Protein AF-A0A5C5W591-F1 (afdb_monomer)

Sequence (266 aa):
MRSQTQRWLLSLLILSICLSGLLGILVLLTGGRSWFEVRILLTTAAIGAASIVGLAAAAVHEARRWTPLGAVGMGATGVALAMTLIVIWVDSLIDVEAYTKTWACAIIASIGLTHVGLLALARLRRQFEFARGVTILAIVTLALQIAFLIVTETDAGDFWARLIGVNAIIDVCGTIAVPILHRISDISKREAIVTTALAVQLTCPRCGRPQQVAVGGARCGGCGLGIKIEIEEEHCPSCGYPLYQLTSAACPECGAPIAPPRPAGT

Mean predicted aligned error: 14.39 Å

Nearest PDB structures (foldseek):
  8dt0-assembly2_B  TM=3.757E-01  e=8.227E+00  synthetic construct
  7qho-assembly1_O  TM=2.732E-01  e=6.716E+00  Corynebacterium glutamicum ATCC 13032

Foldseek 3Di:
DCDPVNVVVVVVLVVLVVVLVVLLVVLVVVDDPDLVSVLSNQLSVLVNVLVVLLVLLVVLCVVVPDNVLSVVLNVLSVVLSVLSNCVSPPVVQCVVLVSVLVSVLSVLCSNLSSLLSNLVPQDAAPVCVVLSVQLNVLSVVLSVLVSVCSVVVDPCPPVSVVVNVVSVVSNVVSSVVRVVNSVVRVVVVVVVQQPPQDWDFDQDPPPRDTDTHGAAWDADPPPRDIDHHGDDFDADPPRRHGCVPPPDQADPVPRHGDDPPDPDDD

Structure (mmCIF, N/CA/C/O backbone):
data_AF-A0A5C5W591-F1
#
_entry.id   AF-A0A5C5W591-F1
#
loop_
_atom_site.group_PDB
_atom_site.id
_atom_site.type_symbol
_atom_site.label_atom_id
_atom_site.label_alt_id
_atom_site.label_comp_id
_atom_site.label_asym_id
_atom_site.label_entity_id
_atom_site.label_seq_id
_atom_site.pdbx_PDB_ins_code
_atom_site.Cartn_x
_atom_site.Cartn_y
_atom_site.Cartn_z
_atom_site.occupancy
_atom_site.B_iso_or_equiv
_atom_site.auth_seq_id
_atom_site.auth_comp_id
_atom_site.auth_asym_id
_atom_site.auth_atom_id
_atom_site.pdbx_PDB_model_num
ATOM 1 N N . MET A 1 1 ? 2.229 -2.772 26.016 1.00 42.53 1 MET A N 1
ATOM 2 C CA . MET A 1 1 ? 3.678 -2.544 26.213 1.00 42.53 1 MET A CA 1
ATOM 3 C C . MET A 1 1 ? 4.379 -2.823 24.888 1.00 42.53 1 MET A C 1
ATOM 5 O O . MET A 1 1 ? 4.432 -3.978 24.500 1.00 42.53 1 MET A O 1
ATOM 9 N N . ARG A 1 2 ? 4.822 -1.800 24.138 1.00 48.53 2 ARG A N 1
ATOM 10 C CA . ARG A 1 2 ? 5.643 -2.018 22.926 1.00 48.53 2 ARG A CA 1
ATOM 11 C C . ARG A 1 2 ? 7.022 -2.509 23.381 1.00 48.53 2 ARG A C 1
ATOM 13 O O . ARG A 1 2 ? 7.659 -1.810 24.169 1.00 48.53 2 ARG A O 1
ATOM 20 N N . SER A 1 3 ? 7.425 -3.711 22.975 1.00 65.38 3 SER A N 1
ATOM 21 C CA . SER A 1 3 ? 8.664 -4.363 23.417 1.00 65.38 3 SER A CA 1
ATOM 22 C C . SER A 1 3 ? 9.899 -3.528 23.052 1.00 65.38 3 SER A C 1
ATOM 24 O O . SER A 1 3 ? 9.899 -2.788 22.066 1.00 65.38 3 SER A O 1
ATOM 26 N N . GLN A 1 4 ? 10.975 -3.638 23.840 1.00 71.00 4 GLN A N 1
ATOM 27 C CA . GLN A 1 4 ? 12.264 -2.978 23.568 1.00 71.00 4 GLN A CA 1
ATOM 28 C C . GLN A 1 4 ? 12.775 -3.264 22.144 1.00 71.00 4 GLN A C 1
ATOM 30 O O . GLN A 1 4 ? 13.323 -2.375 21.496 1.00 71.00 4 GLN A O 1
ATOM 35 N N . THR A 1 5 ? 12.515 -4.469 21.635 1.00 69.19 5 THR A N 1
ATOM 36 C CA . THR A 1 5 ? 12.863 -4.908 20.279 1.00 69.19 5 THR A CA 1
ATOM 37 C C . THR A 1 5 ? 12.190 -4.073 19.190 1.00 69.19 5 THR A C 1
ATOM 39 O O . THR A 1 5 ? 12.824 -3.725 18.199 1.00 69.19 5 THR A O 1
ATOM 42 N N . GLN A 1 6 ? 10.938 -3.659 19.400 1.00 68.94 6 GLN A N 1
ATOM 43 C CA . GLN A 1 6 ? 10.188 -2.855 18.434 1.00 68.94 6 GLN A CA 1
ATOM 44 C C . GLN A 1 6 ? 10.734 -1.422 18.335 1.00 68.94 6 GLN A C 1
ATOM 46 O O . GLN A 1 6 ? 10.746 -0.832 17.258 1.00 68.94 6 GLN A O 1
ATOM 51 N N . ARG A 1 7 ? 11.231 -0.868 19.449 1.00 72.06 7 ARG A N 1
ATOM 52 C CA . ARG A 1 7 ? 11.909 0.440 19.459 1.00 72.06 7 ARG A CA 1
ATOM 53 C C . ARG A 1 7 ? 13.256 0.379 18.742 1.00 72.06 7 ARG A C 1
ATOM 55 O O . ARG A 1 7 ? 13.564 1.290 17.990 1.00 72.06 7 ARG A O 1
ATOM 62 N N . TRP A 1 8 ? 14.015 -0.701 18.928 1.00 79.00 8 TRP A N 1
ATOM 63 C CA . TRP A 1 8 ? 15.288 -0.914 18.234 1.00 79.00 8 TRP A CA 1
ATOM 64 C C . TRP A 1 8 ? 15.116 -1.058 16.721 1.00 79.00 8 TRP A C 1
ATOM 66 O O . TRP A 1 8 ? 15.823 -0.394 15.970 1.00 79.00 8 TRP A O 1
ATOM 76 N N . LEU A 1 9 ? 14.140 -1.852 16.273 1.00 75.44 9 LEU A N 1
ATOM 77 C CA . LEU A 1 9 ? 13.831 -2.006 14.848 1.00 75.44 9 LEU A CA 1
ATOM 78 C C . LEU A 1 9 ? 13.413 -0.679 14.203 1.00 75.44 9 LEU A C 1
ATOM 80 O O . LEU A 1 9 ? 13.903 -0.341 13.130 1.00 75.44 9 LEU A O 1
ATOM 84 N N . LEU A 1 10 ? 12.563 0.104 14.875 1.00 76.69 10 LEU A N 1
ATOM 85 C CA . LEU A 1 10 ? 12.165 1.428 14.390 1.00 76.69 10 LEU A CA 1
ATOM 86 C C . LEU A 1 10 ? 13.350 2.402 14.339 1.00 76.69 10 LEU A C 1
ATOM 88 O O . LEU A 1 10 ? 13.501 3.113 13.352 1.00 76.69 10 LEU A O 1
ATOM 92 N N . SER A 1 11 ? 14.217 2.412 15.355 1.00 73.94 11 SER A N 1
ATOM 93 C CA . SER A 1 11 ? 15.422 3.248 15.349 1.00 73.94 11 SER A CA 1
ATOM 94 C C . SER A 1 11 ? 16.404 2.854 14.244 1.00 73.94 11 SER A C 1
ATOM 96 O O . SER A 1 11 ? 16.969 3.736 13.607 1.00 73.94 11 SER A O 1
ATOM 98 N N . LEU A 1 12 ? 16.586 1.556 13.978 1.00 76.31 12 LEU A N 1
ATOM 99 C CA . LEU A 1 12 ? 17.434 1.065 12.886 1.00 76.31 12 LEU A CA 1
ATOM 100 C C . LEU A 1 12 ? 16.865 1.431 11.512 1.00 76.31 12 LEU A C 1
ATOM 102 O O . LEU A 1 12 ? 17.620 1.847 10.636 1.00 76.31 12 LEU A O 1
ATOM 106 N N . LEU A 1 13 ? 15.543 1.337 11.339 1.00 76.19 13 LEU A N 1
ATOM 107 C CA . LEU A 1 13 ? 14.861 1.769 10.120 1.00 76.19 13 LEU A CA 1
ATOM 108 C C . LEU A 1 13 ? 15.070 3.272 9.882 1.00 76.19 13 LEU A C 1
ATOM 110 O O . LEU A 1 13 ? 15.481 3.675 8.799 1.00 76.19 13 LEU A O 1
ATOM 114 N N . ILE A 1 14 ? 14.839 4.098 10.907 1.00 80.38 14 ILE A N 1
ATOM 115 C CA . ILE A 1 14 ? 15.030 5.552 10.826 1.00 80.38 14 ILE A CA 1
ATOM 116 C C . ILE A 1 14 ? 16.498 5.884 10.531 1.00 80.38 14 ILE A C 1
ATOM 118 O O . ILE A 1 14 ? 16.770 6.721 9.675 1.00 80.38 14 ILE A O 1
ATOM 122 N N . LEU A 1 15 ? 17.448 5.204 11.182 1.00 78.69 15 LEU A N 1
ATOM 123 C CA . LEU A 1 15 ? 18.879 5.384 10.935 1.00 78.69 15 LEU A CA 1
ATOM 124 C C . LEU A 1 15 ? 19.254 5.018 9.494 1.00 78.69 15 LEU A C 1
ATOM 126 O O . LEU A 1 15 ? 19.991 5.763 8.858 1.00 78.69 15 LEU A O 1
ATOM 130 N N . SER A 1 16 ? 18.723 3.912 8.969 1.00 74.06 16 SER A N 1
ATOM 131 C CA . SER A 1 16 ? 18.938 3.483 7.584 1.00 74.06 16 SER A CA 1
ATOM 132 C C . SER A 1 16 ? 18.384 4.501 6.580 1.00 74.06 16 SER A C 1
ATOM 134 O O . SER A 1 16 ? 19.079 4.848 5.626 1.00 74.06 16 SER A O 1
ATOM 136 N N . ILE A 1 17 ? 17.191 5.050 6.835 1.00 78.50 17 ILE A N 1
ATOM 137 C CA . ILE A 1 17 ? 16.579 6.096 6.002 1.00 78.50 17 ILE A CA 1
ATOM 138 C C . ILE A 1 17 ? 17.414 7.382 6.043 1.00 78.50 17 ILE A C 1
ATOM 140 O O . ILE A 1 17 ? 17.727 7.944 4.994 1.00 78.50 17 ILE A O 1
ATOM 144 N N . CYS A 1 18 ? 17.823 7.831 7.233 1.00 81.25 18 CYS A N 1
ATOM 145 C CA . CYS A 1 18 ? 18.676 9.009 7.386 1.00 81.25 18 CYS A CA 1
ATOM 146 C C . CYS A 1 18 ? 20.026 8.820 6.691 1.00 81.25 18 CYS A C 1
ATOM 148 O O . CYS A 1 18 ? 20.465 9.719 5.984 1.00 81.25 18 CYS A O 1
ATOM 150 N N . LEU A 1 19 ? 20.662 7.655 6.844 1.00 78.12 19 LEU A N 1
ATOM 151 C CA . LEU A 1 19 ? 21.946 7.345 6.217 1.00 78.12 19 LEU A CA 1
ATOM 152 C C . LEU A 1 19 ? 21.832 7.316 4.687 1.00 78.12 19 LEU A C 1
ATOM 154 O O . LEU A 1 19 ? 22.681 7.878 4.000 1.00 78.12 19 LEU A O 1
ATOM 158 N N . SER A 1 20 ? 20.752 6.733 4.158 1.00 75.81 20 SER A N 1
ATOM 159 C CA . SER A 1 20 ? 20.448 6.750 2.725 1.00 75.81 20 SER A CA 1
ATOM 160 C C . SER A 1 20 ? 20.237 8.174 2.203 1.00 75.81 20 SER A C 1
ATOM 162 O O . SER A 1 20 ? 20.761 8.520 1.147 1.00 75.81 20 SER A O 1
ATOM 164 N N . GLY A 1 21 ? 19.501 9.014 2.937 1.00 76.94 21 GLY A N 1
ATOM 165 C CA . GLY A 1 21 ? 19.295 10.418 2.575 1.00 76.94 21 GLY A CA 1
ATOM 166 C C . GLY A 1 21 ? 20.593 11.225 2.603 1.00 76.94 21 GLY A C 1
ATOM 167 O O . GLY A 1 21 ? 20.852 12.010 1.695 1.00 76.94 21 GLY A O 1
ATOM 168 N N . LEU A 1 22 ? 21.444 10.988 3.603 1.00 80.56 22 LEU A N 1
ATOM 169 C CA . LEU A 1 22 ? 22.727 11.674 3.765 1.00 80.56 22 LEU A CA 1
ATOM 170 C C . LEU A 1 22 ? 23.702 11.304 2.641 1.00 80.56 22 LEU A C 1
ATOM 172 O O . LEU A 1 22 ? 24.317 12.198 2.071 1.00 80.56 22 LEU A O 1
ATOM 176 N N . LEU A 1 23 ? 23.774 10.022 2.261 1.00 74.00 23 LEU A N 1
ATOM 177 C CA . LEU A 1 23 ? 24.533 9.564 1.091 1.00 74.00 23 LEU A CA 1
ATOM 178 C C . LEU A 1 23 ? 24.009 10.186 -0.208 1.00 74.00 23 LEU A C 1
ATOM 180 O O . LEU A 1 23 ? 24.806 10.637 -1.026 1.00 74.00 23 LEU A O 1
ATOM 184 N N . GLY A 1 24 ? 22.685 10.270 -0.374 1.00 69.50 24 GLY A N 1
ATOM 185 C CA . GLY A 1 24 ? 22.077 10.913 -1.538 1.00 69.50 24 GLY A CA 1
ATOM 186 C C . GLY A 1 24 ? 22.440 12.396 -1.659 1.00 69.50 24 GLY A C 1
ATOM 187 O O . GLY A 1 24 ? 22.819 12.861 -2.733 1.00 69.50 24 GLY A O 1
ATOM 188 N N . ILE A 1 25 ? 22.398 13.129 -0.543 1.00 80.00 25 ILE A N 1
ATOM 189 C CA . ILE A 1 25 ? 22.817 14.537 -0.474 1.00 80.00 25 ILE A CA 1
ATOM 190 C C . ILE A 1 25 ? 24.314 14.676 -0.782 1.00 80.00 25 ILE A C 1
ATOM 192 O O . ILE A 1 25 ? 24.705 15.586 -1.508 1.00 80.00 25 ILE A O 1
ATOM 196 N N . LEU A 1 26 ? 25.153 13.775 -0.261 1.00 74.50 26 LEU A N 1
ATOM 197 C CA . LEU A 1 26 ? 26.604 13.822 -0.446 1.00 74.50 26 LEU A CA 1
ATOM 198 C C . LEU A 1 26 ? 26.988 13.624 -1.920 1.00 74.50 26 LEU A C 1
ATOM 200 O O . LEU A 1 26 ? 27.783 14.403 -2.433 1.00 74.50 26 LEU A O 1
ATOM 204 N N . VAL A 1 27 ? 26.346 12.677 -2.615 1.00 72.81 27 VAL A N 1
ATOM 205 C CA . VAL A 1 27 ? 26.514 12.458 -4.065 1.00 72.81 27 VAL A CA 1
ATOM 206 C C . VAL A 1 27 ? 26.094 13.692 -4.872 1.00 72.81 27 VAL A C 1
ATOM 208 O O . VAL A 1 27 ? 26.819 14.121 -5.769 1.00 72.81 27 VAL A O 1
ATOM 211 N N . LEU A 1 28 ? 24.960 14.315 -4.527 1.00 72.25 28 LEU A N 1
ATOM 212 C CA . LEU A 1 28 ? 24.502 15.541 -5.193 1.00 72.25 28 LEU A CA 1
ATOM 213 C C . LEU A 1 28 ? 25.480 16.714 -5.013 1.00 72.25 28 LEU A C 1
ATOM 215 O O . LEU A 1 28 ? 25.609 17.538 -5.917 1.00 72.25 28 LEU A O 1
ATOM 219 N N . LEU A 1 29 ? 26.171 16.790 -3.870 1.00 75.44 29 LEU A N 1
ATOM 220 C CA . LEU A 1 29 ? 27.144 17.844 -3.569 1.00 75.44 29 LEU A CA 1
ATOM 221 C C . LEU A 1 29 ? 28.526 17.594 -4.192 1.00 75.44 29 LEU A C 1
ATOM 223 O O . LEU A 1 29 ? 29.213 18.558 -4.524 1.00 75.44 29 LEU A O 1
ATOM 227 N N . THR A 1 30 ? 28.946 16.335 -4.366 1.00 72.00 30 THR A N 1
ATOM 228 C CA . THR A 1 30 ? 30.263 15.994 -4.939 1.00 72.00 30 THR A CA 1
ATOM 229 C C . THR A 1 30 ? 30.327 16.084 -6.466 1.00 72.00 30 THR A C 1
ATOM 231 O O . THR A 1 30 ? 31.422 16.113 -7.020 1.00 72.00 30 THR A O 1
ATOM 234 N N . GLY A 1 31 ? 29.185 16.230 -7.149 1.00 60.81 31 GLY A N 1
ATOM 235 C CA . GLY A 1 31 ? 29.124 16.852 -8.476 1.00 60.81 31 GLY A CA 1
ATOM 236 C C . GLY A 1 31 ? 29.788 16.097 -9.635 1.00 60.81 31 GLY A C 1
ATOM 237 O O . GLY A 1 31 ? 30.229 16.743 -10.588 1.00 60.81 31 GLY A O 1
ATOM 238 N N . GLY A 1 32 ? 29.832 14.762 -9.616 1.00 62.75 32 GLY A N 1
ATOM 239 C CA . GLY A 1 32 ? 30.221 13.963 -10.776 1.00 62.75 32 GLY A CA 1
ATOM 240 C C . GLY A 1 32 ? 28.989 13.557 -11.589 1.00 62.75 32 GLY A C 1
ATOM 241 O O . GLY A 1 32 ? 28.213 12.686 -11.225 1.00 62.75 32 GLY A O 1
ATOM 242 N N . ARG A 1 33 ? 28.754 14.159 -12.757 1.00 60.06 33 ARG A N 1
ATOM 243 C CA . ARG A 1 33 ? 27.669 13.724 -13.669 1.00 60.06 33 ARG A CA 1
ATOM 244 C C . ARG A 1 33 ? 28.003 12.397 -14.380 1.00 60.06 33 ARG A C 1
ATOM 246 O O . ARG A 1 33 ? 27.863 12.284 -15.593 1.00 60.06 33 ARG A O 1
ATOM 253 N N . SER A 1 34 ? 28.487 11.395 -13.647 1.00 74.38 34 SER A N 1
ATOM 254 C CA . SER A 1 34 ? 28.711 10.051 -14.172 1.00 74.38 34 SER A CA 1
ATOM 255 C C . SER A 1 34 ? 27.425 9.222 -14.068 1.00 74.38 34 SER A C 1
ATOM 257 O O . SER A 1 34 ? 26.695 9.287 -13.079 1.00 74.38 34 SER A O 1
ATOM 259 N N . TRP A 1 35 ? 27.141 8.401 -15.084 1.00 78.62 35 TRP A N 1
ATOM 260 C CA . TRP A 1 35 ? 26.011 7.457 -15.074 1.00 78.62 35 TRP A CA 1
ATOM 261 C C . TRP A 1 35 ? 26.034 6.505 -13.868 1.00 78.62 35 TRP A C 1
ATOM 263 O O . TRP A 1 35 ? 24.996 6.008 -13.435 1.00 78.62 35 TRP A O 1
ATOM 273 N N . PHE A 1 36 ? 27.215 6.279 -13.297 1.00 82.88 36 PHE A N 1
ATOM 274 C CA . PHE A 1 36 ? 27.409 5.455 -12.114 1.00 82.88 36 PHE A CA 1
ATOM 275 C C . PHE A 1 36 ? 26.786 6.071 -10.850 1.00 82.88 36 PHE A C 1
ATOM 277 O O . PHE A 1 36 ? 26.097 5.372 -10.107 1.00 82.88 36 PHE A O 1
ATOM 284 N N . GLU A 1 37 ? 26.947 7.380 -10.634 1.00 82.12 37 GLU A N 1
ATOM 285 C CA . GLU A 1 37 ? 26.362 8.083 -9.481 1.00 82.12 37 GLU A CA 1
ATOM 286 C C . GLU A 1 37 ? 24.829 8.044 -9.513 1.00 82.12 37 GLU A C 1
ATOM 288 O O . GLU A 1 37 ? 24.190 7.755 -8.499 1.00 82.12 37 GLU A O 1
ATOM 293 N N . VAL A 1 38 ? 24.229 8.219 -10.695 1.00 80.75 38 VAL A N 1
ATOM 294 C CA . VAL A 1 38 ? 22.773 8.108 -10.885 1.00 80.75 38 VAL A CA 1
ATOM 295 C C . VAL A 1 38 ? 22.269 6.703 -10.542 1.00 80.75 38 VAL A C 1
ATOM 297 O O . VAL A 1 38 ? 21.254 6.570 -9.859 1.00 80.75 38 VAL A O 1
ATOM 300 N N . ARG A 1 39 ? 22.984 5.641 -10.941 1.00 87.25 39 ARG A N 1
ATOM 301 C CA . ARG A 1 39 ? 22.610 4.252 -10.607 1.00 87.25 39 ARG A CA 1
ATOM 302 C C . ARG A 1 39 ? 22.643 3.988 -9.100 1.00 87.25 39 ARG A C 1
ATOM 304 O O . ARG A 1 39 ? 21.751 3.323 -8.571 1.00 87.25 39 ARG A O 1
ATOM 311 N N . ILE A 1 40 ? 23.623 4.535 -8.382 1.00 86.00 40 ILE A N 1
ATOM 312 C CA . ILE A 1 40 ? 23.686 4.414 -6.916 1.00 86.00 40 ILE A CA 1
ATOM 313 C C . ILE A 1 40 ? 22.502 5.139 -6.259 1.00 86.00 40 ILE A C 1
ATOM 315 O O . ILE A 1 40 ? 21.841 4.588 -5.374 1.00 86.00 40 ILE A O 1
ATOM 319 N N . LEU A 1 41 ? 22.173 6.346 -6.719 1.00 84.31 41 LEU A N 1
ATOM 320 C CA . LEU A 1 41 ? 21.007 7.083 -6.223 1.00 84.31 41 LEU A CA 1
ATOM 321 C C . LEU A 1 41 ? 19.692 6.338 -6.498 1.00 84.31 41 LEU A C 1
ATOM 323 O O . LEU A 1 41 ? 18.850 6.218 -5.610 1.00 84.31 41 LEU A O 1
ATOM 327 N N . LEU A 1 42 ? 19.523 5.776 -7.696 1.00 85.19 42 LEU A N 1
ATOM 328 C CA . LEU A 1 42 ? 18.324 5.013 -8.048 1.00 85.19 42 LEU A CA 1
ATOM 329 C C . LEU A 1 42 ? 18.197 3.714 -7.248 1.00 85.19 42 LEU A C 1
ATOM 331 O O . LEU A 1 42 ? 17.100 3.386 -6.803 1.00 85.19 42 LEU A O 1
ATOM 335 N N . THR A 1 43 ? 19.293 2.984 -7.017 1.00 89.88 43 THR A N 1
ATOM 336 C CA . THR A 1 43 ? 19.238 1.754 -6.206 1.00 89.88 43 THR A CA 1
ATOM 337 C C . THR A 1 43 ? 18.888 2.048 -4.753 1.00 89.88 43 THR A C 1
ATOM 339 O O . THR A 1 43 ? 18.031 1.371 -4.186 1.00 89.88 43 THR A O 1
ATOM 342 N N . THR A 1 44 ? 19.492 3.076 -4.152 1.00 87.56 44 THR A N 1
ATOM 343 C CA . THR A 1 44 ? 19.178 3.486 -2.773 1.00 87.56 44 THR A CA 1
ATOM 344 C C . THR A 1 44 ? 17.727 3.949 -2.636 1.00 87.56 44 THR A C 1
ATOM 346 O O . THR A 1 44 ? 17.030 3.499 -1.725 1.00 87.56 44 THR A O 1
ATOM 349 N N . ALA A 1 45 ? 17.224 4.749 -3.583 1.00 83.38 45 ALA A N 1
ATOM 350 C CA . ALA A 1 45 ? 15.820 5.152 -3.627 1.00 83.38 45 ALA A CA 1
ATOM 351 C C . ALA A 1 45 ? 14.870 3.949 -3.788 1.00 83.38 45 ALA A C 1
ATOM 353 O O . ALA A 1 45 ? 13.880 3.850 -3.060 1.00 83.38 45 ALA A O 1
ATOM 354 N N . ALA A 1 46 ? 15.183 3.007 -4.686 1.00 89.19 46 ALA A N 1
ATOM 355 C CA . ALA A 1 46 ? 14.377 1.808 -4.914 1.00 89.19 46 ALA A CA 1
ATOM 356 C C . ALA A 1 46 ? 14.312 0.906 -3.670 1.00 89.19 46 ALA A C 1
ATOM 358 O O . ALA A 1 46 ? 13.229 0.458 -3.292 1.00 89.19 46 ALA A O 1
ATOM 359 N N . ILE A 1 47 ? 15.445 0.685 -2.993 1.00 90.06 47 ILE A N 1
ATOM 360 C CA . ILE A 1 47 ? 15.506 -0.081 -1.739 1.00 90.06 47 ILE A CA 1
ATOM 361 C C . ILE A 1 47 ? 14.702 0.627 -0.642 1.00 90.06 47 ILE A C 1
ATOM 363 O O . ILE A 1 47 ? 13.941 -0.025 0.076 1.00 90.06 47 ILE A O 1
ATOM 367 N N . GLY A 1 48 ? 14.822 1.953 -0.527 1.00 86.69 48 GLY A N 1
ATOM 368 C CA . GLY A 1 48 ? 14.050 2.753 0.425 1.00 86.69 48 GLY A CA 1
ATOM 369 C C . GLY A 1 48 ? 12.540 2.640 0.199 1.00 86.69 48 GLY A C 1
ATOM 370 O O . GLY A 1 48 ? 11.796 2.325 1.129 1.00 86.69 48 GLY A O 1
ATOM 371 N N . ALA A 1 49 ? 12.086 2.814 -1.045 1.00 85.62 49 ALA A N 1
ATOM 372 C CA . ALA A 1 49 ? 10.679 2.677 -1.416 1.00 85.62 49 ALA A CA 1
ATOM 373 C C . ALA A 1 49 ? 10.154 1.254 -1.157 1.00 85.62 49 ALA A C 1
ATOM 375 O O . ALA A 1 49 ? 9.127 1.080 -0.498 1.00 85.62 49 ALA A O 1
ATOM 376 N N . ALA A 1 50 ? 10.889 0.227 -1.596 1.00 89.44 50 ALA A N 1
ATOM 377 C CA . ALA A 1 50 ? 10.516 -1.168 -1.379 1.00 89.44 50 ALA A CA 1
ATOM 378 C C . ALA A 1 50 ? 10.503 -1.554 0.106 1.00 89.44 50 ALA A C 1
ATOM 380 O O . ALA A 1 50 ? 9.684 -2.375 0.507 1.00 89.44 50 ALA A O 1
ATOM 381 N N . SER A 1 51 ? 11.347 -0.944 0.942 1.00 89.19 51 SER A N 1
ATOM 382 C CA . SER A 1 51 ? 11.340 -1.172 2.392 1.00 89.19 51 SER A CA 1
ATOM 383 C C . SER A 1 51 ? 10.066 -0.635 3.046 1.00 89.19 51 SER A C 1
ATOM 385 O O . SER A 1 51 ? 9.482 -1.308 3.893 1.00 89.19 51 SER A O 1
ATOM 387 N N . ILE A 1 52 ? 9.597 0.551 2.638 1.00 87.31 52 ILE A N 1
ATOM 388 C CA . ILE A 1 52 ? 8.347 1.140 3.145 1.00 87.31 52 ILE A CA 1
ATOM 389 C C . ILE A 1 52 ? 7.145 0.290 2.716 1.00 87.31 52 ILE A C 1
ATOM 391 O O . ILE A 1 52 ? 6.319 -0.078 3.553 1.00 87.31 52 ILE A O 1
ATOM 395 N N . VAL A 1 53 ? 7.071 -0.060 1.428 1.00 89.00 53 VAL A N 1
ATOM 396 C CA . VAL A 1 53 ? 5.990 -0.893 0.874 1.00 89.00 53 VAL A CA 1
ATOM 397 C C . VAL A 1 53 ? 6.025 -2.299 1.484 1.00 89.00 53 VAL A C 1
ATOM 399 O O . VAL A 1 53 ? 5.004 -2.810 1.936 1.00 89.00 53 VAL A O 1
ATOM 402 N N . GLY A 1 54 ? 7.209 -2.899 1.602 1.00 88.06 54 GLY A N 1
ATOM 403 C CA . GLY A 1 54 ? 7.405 -4.217 2.199 1.00 88.06 54 GLY A CA 1
ATOM 404 C C . GLY A 1 54 ? 7.021 -4.260 3.678 1.00 88.06 54 GLY A C 1
ATOM 405 O O . GLY A 1 54 ? 6.363 -5.206 4.106 1.00 88.06 54 GLY A O 1
ATOM 406 N N . LEU A 1 55 ? 7.354 -3.222 4.456 1.00 87.75 55 LEU A N 1
ATOM 407 C CA . LEU A 1 55 ? 6.941 -3.109 5.858 1.00 87.75 55 LEU A CA 1
ATOM 408 C C . LEU A 1 55 ? 5.419 -2.972 5.988 1.00 87.75 55 LEU A C 1
ATOM 410 O O . LEU A 1 55 ? 4.813 -3.590 6.864 1.00 87.75 55 LEU A O 1
ATOM 414 N N . ALA A 1 56 ? 4.793 -2.194 5.105 1.00 87.44 56 ALA A N 1
ATOM 415 C CA . ALA A 1 56 ? 3.342 -2.085 5.053 1.00 87.44 56 ALA A CA 1
ATOM 416 C C . ALA A 1 56 ? 2.681 -3.434 4.721 1.00 87.44 56 ALA A C 1
ATOM 418 O O . ALA A 1 56 ? 1.752 -3.843 5.418 1.00 87.44 56 ALA A O 1
ATOM 419 N N . ALA A 1 57 ? 3.189 -4.166 3.727 1.00 86.56 57 ALA A N 1
ATOM 420 C CA . ALA A 1 57 ? 2.697 -5.499 3.383 1.00 86.56 57 ALA A CA 1
ATOM 421 C C . ALA A 1 57 ? 2.906 -6.512 4.527 1.00 86.56 57 ALA A C 1
ATOM 423 O O . ALA A 1 57 ? 2.010 -7.306 4.829 1.00 86.56 57 ALA A O 1
ATOM 424 N N . ALA A 1 58 ? 4.044 -6.443 5.226 1.00 86.81 58 ALA A N 1
ATOM 425 C CA . ALA A 1 58 ? 4.332 -7.272 6.395 1.00 86.81 58 ALA A CA 1
ATOM 426 C C . ALA A 1 58 ? 3.352 -7.006 7.550 1.00 86.81 58 ALA A C 1
ATOM 428 O O . ALA A 1 58 ? 2.834 -7.951 8.144 1.00 86.81 58 ALA A O 1
ATOM 429 N N . ALA A 1 59 ? 3.011 -5.741 7.819 1.00 85.06 59 ALA A N 1
ATOM 430 C CA . ALA A 1 59 ? 2.019 -5.386 8.837 1.00 85.06 59 ALA A CA 1
ATOM 431 C C . ALA A 1 59 ? 0.628 -5.978 8.532 1.00 85.06 59 ALA A C 1
ATOM 433 O O . ALA A 1 59 ? -0.085 -6.420 9.438 1.00 85.06 59 ALA A O 1
ATOM 434 N N . VAL A 1 60 ? 0.247 -6.034 7.250 1.00 83.62 60 VAL A N 1
ATOM 435 C CA . VAL A 1 60 ? -0.994 -6.688 6.796 1.00 83.62 60 VAL A CA 1
ATOM 436 C C . VAL A 1 60 ? -0.931 -8.198 7.019 1.00 83.62 60 VAL A C 1
ATOM 438 O O . VAL A 1 60 ? -1.907 -8.795 7.481 1.00 83.62 60 VAL A O 1
ATOM 441 N N . HIS A 1 61 ? 0.214 -8.815 6.724 1.00 82.88 61 HIS A N 1
ATOM 442 C CA . HIS A 1 61 ? 0.433 -10.245 6.920 1.00 82.88 61 HIS A CA 1
ATOM 443 C C . HIS A 1 61 ? 0.345 -10.649 8.404 1.00 82.88 61 HIS A C 1
ATOM 445 O O . HIS A 1 61 ? -0.374 -11.591 8.748 1.00 82.88 61 HIS A O 1
ATOM 451 N N . GLU A 1 62 ? 0.998 -9.898 9.296 1.00 82.69 62 GLU A N 1
ATOM 452 C CA . GLU A 1 62 ? 0.991 -10.149 10.745 1.00 82.69 62 GLU A CA 1
ATOM 453 C C . GLU A 1 62 ? -0.408 -10.057 11.362 1.00 82.69 62 GLU A C 1
ATOM 455 O O . GLU A 1 62 ? -0.749 -10.827 12.262 1.00 82.69 62 GLU A O 1
ATOM 460 N N . ALA A 1 63 ? -1.260 -9.163 10.854 1.00 76.06 63 ALA A N 1
ATOM 461 C CA . ALA A 1 63 ? -2.604 -8.974 11.385 1.00 76.06 63 ALA A CA 1
ATOM 462 C C . ALA A 1 63 ? -3.551 -10.168 11.155 1.00 76.06 63 ALA A C 1
ATOM 464 O O . ALA A 1 63 ? -4.677 -10.131 11.656 1.00 76.06 63 ALA A O 1
ATOM 465 N N . ARG A 1 64 ? -3.137 -11.199 10.393 1.00 68.62 64 ARG A N 1
ATOM 466 C CA . ARG A 1 64 ? -3.854 -12.464 10.094 1.00 68.62 64 ARG A CA 1
ATOM 467 C C . ARG A 1 64 ? -5.298 -12.349 9.588 1.00 68.62 64 ARG A C 1
ATOM 469 O O . ARG A 1 64 ? -5.944 -13.363 9.346 1.00 68.62 64 ARG A O 1
ATOM 476 N N . ARG A 1 65 ? -5.824 -11.143 9.394 1.00 57.56 65 ARG A N 1
ATOM 477 C CA . ARG A 1 65 ? -7.237 -10.921 9.073 1.00 57.56 65 ARG A CA 1
ATOM 478 C C . ARG A 1 65 ? -7.542 -11.166 7.589 1.00 57.56 65 ARG A C 1
ATOM 480 O O . ARG A 1 65 ? -8.701 -11.365 7.258 1.00 57.56 65 ARG A O 1
ATOM 487 N N . TRP A 1 66 ? -6.516 -11.163 6.729 1.00 59.88 66 TRP A N 1
ATOM 488 C CA . TRP A 1 66 ? -6.565 -11.369 5.270 1.00 59.88 66 TRP A CA 1
ATOM 489 C C . TRP A 1 66 ? -5.243 -12.022 4.804 1.00 59.88 66 TRP A C 1
ATOM 491 O O . TRP A 1 66 ? -4.491 -11.459 4.010 1.00 59.88 66 TRP A O 1
ATOM 501 N N . THR A 1 67 ? -4.912 -13.189 5.371 1.00 58.47 67 THR A N 1
ATOM 502 C CA . THR A 1 67 ? -3.596 -13.855 5.258 1.00 58.47 67 THR A CA 1
ATOM 503 C C . THR A 1 67 ? -3.018 -14.017 3.847 1.00 58.47 67 THR A C 1
ATOM 505 O O . THR A 1 67 ? -1.814 -13.773 3.715 1.00 58.47 67 THR A O 1
ATOM 508 N N . PRO A 1 68 ? -3.779 -14.376 2.788 1.00 77.94 68 PRO A N 1
ATOM 509 C CA . PRO A 1 68 ? -3.174 -14.499 1.465 1.00 77.94 68 PRO A CA 1
ATOM 510 C C . PRO A 1 68 ? -2.746 -13.136 0.913 1.00 77.94 68 PRO A C 1
ATOM 512 O O . PRO A 1 68 ? -1.692 -13.035 0.295 1.00 77.94 68 PRO A O 1
ATOM 515 N N . LEU A 1 69 ? -3.504 -12.069 1.186 1.00 78.38 69 LEU A N 1
ATOM 516 C CA . LEU A 1 69 ? -3.271 -10.755 0.586 1.00 78.38 69 LEU A CA 1
ATOM 517 C C . LEU A 1 69 ? -1.941 -10.138 1.047 1.00 78.38 69 LEU A C 1
ATOM 519 O O . LEU A 1 69 ? -1.195 -9.602 0.234 1.00 78.38 69 LEU A O 1
ATOM 523 N N . GLY A 1 70 ? -1.620 -10.264 2.340 1.00 79.81 70 GLY A N 1
ATOM 524 C CA . GLY A 1 70 ? -0.356 -9.767 2.896 1.00 79.81 70 GLY A CA 1
ATOM 525 C C . GLY A 1 70 ? 0.868 -10.521 2.367 1.00 79.81 70 GLY A C 1
ATOM 526 O O . GLY A 1 70 ? 1.867 -9.900 2.015 1.00 79.81 70 GLY A O 1
ATOM 527 N N . ALA A 1 71 ? 0.777 -11.851 2.240 1.00 84.75 71 ALA A N 1
ATOM 528 C CA . ALA A 1 71 ? 1.866 -12.660 1.686 1.00 84.75 71 ALA A CA 1
ATOM 529 C C . ALA A 1 71 ? 2.088 -12.371 0.191 1.00 84.75 71 ALA A C 1
ATOM 531 O O . ALA A 1 71 ? 3.226 -12.211 -0.247 1.00 84.75 71 ALA A O 1
ATOM 532 N N . VAL A 1 72 ? 0.999 -12.245 -0.577 1.00 89.88 72 VAL A N 1
ATOM 533 C CA . VAL A 1 72 ? 1.048 -11.908 -2.007 1.00 89.88 72 VAL A CA 1
ATOM 534 C C . VAL A 1 72 ? 1.620 -10.505 -2.220 1.00 89.88 72 VAL A C 1
ATOM 536 O O . VAL A 1 72 ? 2.486 -10.340 -3.072 1.00 89.88 72 VAL A O 1
ATOM 539 N N . GLY A 1 73 ? 1.217 -9.509 -1.422 1.00 86.75 73 GLY A N 1
ATOM 540 C CA . GLY A 1 73 ? 1.778 -8.154 -1.490 1.00 86.75 73 GLY A CA 1
ATOM 541 C C . GLY A 1 73 ? 3.274 -8.107 -1.162 1.00 86.75 73 GLY A C 1
ATOM 542 O O . GLY A 1 73 ? 4.047 -7.448 -1.859 1.00 86.75 73 GLY A O 1
ATOM 543 N N . MET A 1 74 ? 3.713 -8.869 -0.155 1.00 87.12 74 MET A N 1
ATOM 544 C CA . MET A 1 74 ? 5.130 -8.972 0.205 1.00 87.12 74 MET A CA 1
ATOM 545 C C . MET A 1 74 ? 5.952 -9.621 -0.918 1.00 87.12 74 MET A C 1
ATOM 547 O O . MET A 1 74 ? 7.005 -9.102 -1.292 1.00 87.12 74 MET A O 1
ATOM 551 N N . GLY A 1 75 ? 5.438 -10.706 -1.509 1.00 91.44 75 GLY A N 1
ATOM 552 C CA . GLY A 1 75 ? 6.045 -11.352 -2.674 1.00 91.44 75 GLY A CA 1
ATOM 553 C C . GLY A 1 75 ? 6.115 -10.424 -3.889 1.00 91.44 75 GLY A C 1
ATOM 554 O O . GLY A 1 75 ? 7.178 -10.282 -4.491 1.00 91.44 75 GLY A O 1
ATOM 555 N N . ALA A 1 76 ? 5.020 -9.727 -4.204 1.00 92.50 76 ALA A N 1
ATOM 556 C CA . ALA A 1 76 ? 4.955 -8.763 -5.303 1.00 92.50 76 ALA A CA 1
ATOM 557 C C . ALA A 1 76 ? 5.963 -7.616 -5.127 1.00 92.50 76 ALA A C 1
ATOM 559 O O . ALA A 1 76 ? 6.626 -7.230 -6.088 1.00 92.50 76 ALA A O 1
ATOM 560 N N . THR A 1 77 ? 6.146 -7.124 -3.897 1.00 93.12 77 THR A N 1
ATOM 561 C CA . THR A 1 77 ? 7.154 -6.097 -3.586 1.00 93.12 77 THR A CA 1
ATOM 562 C C . THR A 1 77 ? 8.573 -6.609 -3.820 1.00 93.12 77 THR A C 1
ATOM 564 O O . THR A 1 77 ? 9.386 -5.901 -4.414 1.00 93.12 77 THR A O 1
ATOM 567 N N . GLY A 1 78 ? 8.867 -7.847 -3.409 1.00 93.19 78 GLY A N 1
ATOM 568 C CA . GLY A 1 78 ? 10.162 -8.481 -3.661 1.00 93.19 78 GLY A CA 1
ATOM 569 C C . GLY A 1 78 ? 10.464 -8.634 -5.154 1.00 93.19 78 GLY A C 1
ATOM 570 O O . GLY A 1 78 ? 11.557 -8.285 -5.597 1.00 93.19 78 GLY A O 1
ATOM 571 N N . VAL A 1 79 ? 9.480 -9.082 -5.942 1.00 94.88 79 VAL A N 1
ATOM 572 C CA . VAL A 1 79 ? 9.605 -9.200 -7.405 1.00 94.88 79 VAL A CA 1
ATOM 573 C C . VAL A 1 79 ? 9.811 -7.830 -8.052 1.00 94.88 79 VAL A C 1
ATOM 575 O O . VAL A 1 79 ? 10.735 -7.666 -8.846 1.00 94.88 79 VAL A O 1
ATOM 578 N N . ALA A 1 80 ? 9.010 -6.826 -7.683 1.00 94.00 80 ALA A N 1
ATOM 579 C CA . ALA A 1 80 ? 9.135 -5.472 -8.219 1.00 94.00 80 ALA A CA 1
ATOM 580 C C . ALA A 1 80 ? 10.504 -4.845 -7.900 1.00 94.00 80 ALA A C 1
ATOM 582 O O . ALA A 1 80 ? 11.113 -4.219 -8.771 1.00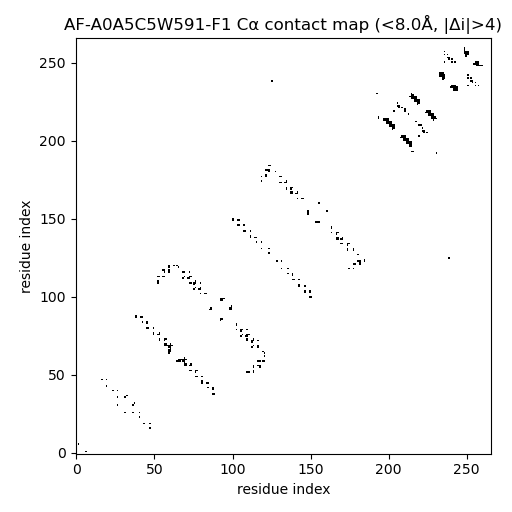 94.00 80 ALA A O 1
ATOM 583 N N . LEU A 1 81 ? 11.028 -5.049 -6.684 1.00 94.44 81 LEU A N 1
ATOM 584 C CA . LEU A 1 81 ? 12.367 -4.594 -6.303 1.00 94.44 81 LEU A CA 1
ATOM 585 C C . LEU A 1 81 ? 13.453 -5.296 -7.126 1.00 94.44 81 LEU A C 1
ATOM 587 O O . LEU A 1 81 ? 14.323 -4.621 -7.670 1.00 94.44 81 LEU A O 1
ATOM 591 N N . ALA A 1 82 ? 13.393 -6.624 -7.249 1.00 94.75 82 ALA A N 1
ATOM 592 C CA . ALA A 1 82 ? 14.367 -7.390 -8.025 1.00 94.75 82 ALA A CA 1
ATOM 593 C C . ALA A 1 82 ? 14.403 -6.933 -9.491 1.00 94.75 82 ALA A C 1
ATOM 595 O O . ALA A 1 82 ? 15.474 -6.638 -10.018 1.00 94.75 82 ALA A O 1
ATOM 596 N N . MET A 1 83 ? 13.230 -6.785 -10.115 1.00 93.00 83 MET A N 1
ATOM 597 C CA . MET A 1 83 ? 13.108 -6.277 -11.483 1.00 93.00 83 MET A CA 1
ATOM 598 C C . MET A 1 83 ? 13.678 -4.856 -11.609 1.00 93.00 83 MET A C 1
ATOM 600 O O . MET A 1 83 ? 14.417 -4.580 -12.549 1.00 93.00 83 MET A O 1
ATOM 604 N N . THR A 1 84 ? 13.406 -3.976 -10.637 1.00 91.81 84 THR A N 1
ATOM 605 C CA . THR A 1 84 ? 13.918 -2.593 -10.622 1.00 91.81 84 THR A CA 1
ATOM 606 C C . THR A 1 84 ? 15.442 -2.546 -10.507 1.00 91.81 84 THR A C 1
ATOM 608 O O . THR A 1 84 ? 16.087 -1.791 -11.227 1.00 91.81 84 THR A O 1
ATOM 611 N N . LEU A 1 85 ? 16.044 -3.376 -9.650 1.00 92.75 85 LEU A N 1
ATOM 612 C CA . LEU A 1 85 ? 17.504 -3.464 -9.539 1.00 92.75 85 LEU A CA 1
ATOM 613 C C . LEU A 1 85 ? 18.139 -3.966 -10.838 1.00 92.75 85 LEU A C 1
ATOM 615 O O . LEU A 1 85 ? 19.178 -3.450 -11.246 1.00 92.75 85 LEU A O 1
ATOM 619 N N . ILE A 1 86 ? 17.499 -4.929 -11.504 1.00 92.69 86 ILE A N 1
ATOM 620 C CA . ILE A 1 86 ? 17.947 -5.425 -12.805 1.00 92.69 86 ILE A CA 1
ATOM 621 C C . ILE A 1 86 ? 17.880 -4.309 -13.861 1.00 92.69 86 ILE A C 1
ATOM 623 O O . ILE A 1 86 ? 18.879 -4.105 -14.540 1.00 92.69 86 ILE A O 1
ATOM 627 N N . VAL A 1 87 ? 16.782 -3.540 -13.947 1.00 90.38 87 VAL A N 1
ATOM 628 C CA . VAL A 1 87 ? 16.671 -2.382 -14.868 1.00 90.38 87 VAL A CA 1
ATOM 629 C C . VAL A 1 87 ? 17.793 -1.368 -14.626 1.00 90.38 87 VAL A C 1
ATOM 631 O O . VAL A 1 87 ? 18.406 -0.890 -15.572 1.00 90.38 87 VAL A O 1
ATOM 634 N N . ILE A 1 88 ? 18.097 -1.045 -13.363 1.00 89.88 88 ILE A N 1
ATOM 635 C CA . ILE A 1 88 ? 19.096 -0.015 -13.030 1.00 89.88 88 ILE A CA 1
ATOM 636 C C . ILE A 1 88 ? 20.515 -0.419 -13.467 1.00 89.88 88 ILE A C 1
ATOM 638 O O . ILE A 1 88 ? 21.310 0.436 -13.864 1.00 89.88 88 ILE A O 1
ATOM 642 N N . TRP A 1 89 ? 20.863 -1.703 -13.362 1.00 91.50 89 TRP A N 1
ATOM 643 C CA . TRP A 1 89 ? 22.221 -2.182 -13.642 1.00 91.50 89 TRP A CA 1
ATOM 644 C C . TRP A 1 89 ? 22.408 -2.729 -15.055 1.00 91.50 89 TRP A C 1
ATOM 646 O O . TRP A 1 89 ? 23.511 -2.634 -15.599 1.00 91.50 89 TRP A O 1
ATOM 656 N N . VAL A 1 90 ? 21.351 -3.275 -15.649 1.00 90.50 90 VAL A N 1
ATOM 657 C CA . VAL A 1 90 ? 21.357 -3.906 -16.969 1.00 90.50 90 VAL A CA 1
ATOM 658 C C . VAL A 1 90 ? 20.513 -3.059 -17.913 1.00 90.50 90 VAL A C 1
ATOM 660 O O . VAL A 1 90 ? 19.346 -3.342 -18.166 1.00 90.50 90 VAL A O 1
ATOM 663 N N . ASP A 1 91 ? 21.142 -2.013 -18.441 1.00 80.38 91 ASP A N 1
ATOM 664 C CA . ASP A 1 91 ? 20.495 -1.019 -19.306 1.00 80.38 91 ASP A CA 1
ATOM 665 C C . ASP A 1 91 ? 19.843 -1.666 -20.539 1.00 80.38 91 ASP A C 1
ATOM 667 O O . ASP A 1 91 ? 18.734 -1.324 -20.913 1.00 80.38 91 ASP A O 1
ATOM 671 N N . SER A 1 92 ? 20.455 -2.716 -21.098 1.00 82.25 92 SER A N 1
ATOM 672 C CA . SER A 1 92 ? 19.939 -3.415 -22.284 1.00 82.25 92 SER A CA 1
ATOM 673 C C . SER A 1 92 ? 18.576 -4.090 -22.091 1.00 82.25 92 SER A C 1
ATOM 675 O O . SER A 1 92 ? 17.955 -4.498 -23.067 1.00 82.25 92 SER A O 1
ATOM 677 N N . LEU A 1 93 ? 18.116 -4.278 -20.848 1.00 80.94 93 LEU A N 1
ATOM 678 C CA . LEU A 1 93 ? 16.782 -4.817 -20.570 1.00 80.94 93 LEU A CA 1
ATOM 679 C C . LEU A 1 93 ? 15.688 -3.749 -20.655 1.00 80.94 93 LEU A C 1
ATOM 681 O O . LEU A 1 93 ? 14.521 -4.112 -20.781 1.00 80.94 93 LEU A O 1
ATOM 685 N N . ILE A 1 94 ? 16.039 -2.458 -20.618 1.00 80.81 94 ILE A N 1
ATOM 686 C CA . ILE A 1 94 ? 15.069 -1.375 -20.807 1.00 80.81 94 ILE A CA 1
ATOM 687 C C . ILE A 1 94 ? 14.571 -1.308 -22.256 1.00 80.81 94 ILE A C 1
ATOM 689 O O . ILE A 1 94 ? 13.426 -0.948 -22.503 1.00 80.81 94 ILE A O 1
ATOM 693 N N . ASP A 1 95 ? 15.400 -1.739 -23.205 1.00 83.12 95 ASP A N 1
ATOM 694 C CA . ASP A 1 95 ? 15.048 -1.782 -24.626 1.00 83.12 95 ASP A CA 1
ATOM 695 C C . ASP A 1 95 ? 14.150 -2.984 -24.968 1.00 83.12 95 ASP A C 1
ATOM 697 O O . ASP A 1 95 ? 13.570 -3.062 -26.051 1.00 83.12 95 ASP A O 1
ATOM 701 N N . VAL A 1 96 ? 14.007 -3.940 -24.042 1.00 88.25 96 VAL A N 1
ATOM 702 C CA . VAL A 1 96 ? 13.123 -5.094 -24.208 1.00 88.25 96 VAL A CA 1
ATOM 703 C C . VAL A 1 96 ? 11.715 -4.711 -23.753 1.00 88.25 96 VAL A C 1
ATOM 705 O O . VAL A 1 96 ? 11.395 -4.752 -22.567 1.00 88.25 96 VAL A O 1
ATOM 708 N N . GLU A 1 97 ? 10.847 -4.403 -24.714 1.00 87.94 97 GLU A N 1
ATOM 709 C CA . GLU A 1 97 ? 9.458 -3.962 -24.500 1.00 87.94 97 GLU A CA 1
ATOM 710 C C . GLU A 1 97 ? 8.662 -4.869 -23.538 1.00 87.94 97 GLU A C 1
ATOM 712 O O . GLU A 1 97 ? 7.982 -4.404 -22.622 1.00 87.94 97 GLU A O 1
ATOM 717 N N . ALA A 1 98 ? 8.782 -6.193 -23.684 1.00 88.75 98 ALA A N 1
ATOM 718 C CA . ALA A 1 98 ? 8.111 -7.137 -22.790 1.00 88.75 98 ALA A CA 1
ATOM 719 C C . ALA A 1 98 ? 8.592 -7.001 -21.332 1.00 88.75 98 ALA A C 1
ATOM 721 O O . ALA A 1 98 ? 7.805 -7.115 -20.387 1.00 88.75 98 ALA A O 1
ATOM 722 N N . TYR A 1 99 ? 9.885 -6.740 -21.137 1.00 89.88 99 TYR A N 1
ATOM 723 C CA . TYR A 1 99 ? 10.476 -6.596 -19.815 1.00 89.88 99 TYR A CA 1
ATOM 724 C C . TYR A 1 99 ? 10.055 -5.280 -19.154 1.00 89.88 99 TYR A C 1
ATOM 726 O O . TYR A 1 99 ? 9.642 -5.281 -17.997 1.00 89.88 99 TYR A O 1
ATOM 734 N N . THR A 1 100 ? 10.059 -4.164 -19.883 1.00 88.44 100 THR A N 1
ATOM 735 C CA . THR A 1 100 ? 9.613 -2.871 -19.340 1.00 88.44 100 THR A CA 1
ATOM 736 C C . THR A 1 100 ? 8.128 -2.858 -18.996 1.00 88.44 100 THR A C 1
ATOM 738 O O . THR A 1 100 ? 7.760 -2.382 -17.919 1.00 88.44 100 THR A O 1
ATOM 741 N N . LYS A 1 101 ? 7.273 -3.461 -19.833 1.00 91.69 101 LYS A N 1
ATOM 742 C CA . LYS A 1 101 ? 5.836 -3.615 -19.547 1.00 91.69 101 LYS A CA 1
ATOM 743 C C . LYS A 1 101 ? 5.586 -4.452 -18.296 1.00 91.69 101 LYS A C 1
ATOM 745 O O . LYS A 1 101 ? 4.815 -4.048 -17.423 1.00 91.69 101 LYS A O 1
ATOM 750 N N . THR A 1 102 ? 6.250 -5.604 -18.182 1.00 92.00 102 THR A N 1
ATOM 751 C CA . THR A 1 102 ? 6.113 -6.478 -17.003 1.00 92.00 102 THR A CA 1
ATOM 752 C C . THR A 1 102 ? 6.665 -5.827 -15.735 1.00 92.00 102 THR A C 1
ATOM 754 O O . THR A 1 102 ? 6.013 -5.900 -14.693 1.00 92.00 102 THR A O 1
ATOM 757 N N . TRP A 1 103 ? 7.798 -5.123 -15.818 1.00 93.38 103 TRP A N 1
ATOM 758 C CA . TRP A 1 103 ? 8.370 -4.345 -14.717 1.00 93.38 103 TRP A CA 1
ATOM 759 C C . TRP A 1 103 ? 7.408 -3.261 -14.215 1.00 93.38 103 TRP A C 1
ATOM 761 O O . TRP A 1 103 ? 7.118 -3.199 -13.017 1.00 93.38 103 TRP A O 1
ATOM 771 N N . ALA A 1 104 ? 6.853 -2.453 -15.120 1.00 91.81 104 ALA A N 1
ATOM 772 C CA . ALA A 1 104 ? 5.921 -1.392 -14.758 1.00 91.81 104 ALA A CA 1
ATOM 773 C C . ALA A 1 104 ? 4.628 -1.954 -14.136 1.00 91.81 104 ALA A C 1
ATOM 775 O O . ALA A 1 104 ? 4.173 -1.470 -13.096 1.00 91.81 104 ALA A O 1
ATOM 776 N N . CYS A 1 105 ? 4.081 -3.039 -14.698 1.00 93.56 105 CYS A N 1
ATOM 777 C CA . CYS A 1 105 ? 2.924 -3.731 -14.125 1.00 93.56 105 CYS A CA 1
ATOM 778 C C . CYS A 1 105 ? 3.223 -4.314 -12.735 1.00 93.56 105 CYS A C 1
ATOM 780 O O . CYS A 1 105 ? 2.379 -4.229 -11.842 1.00 93.56 105 CYS A O 1
ATOM 782 N N . ALA A 1 106 ? 4.420 -4.870 -12.519 1.00 92.81 106 ALA A N 1
ATOM 783 C CA . ALA A 1 106 ? 4.826 -5.414 -11.226 1.00 92.81 106 ALA A CA 1
ATOM 784 C C . ALA A 1 106 ? 4.904 -4.327 -10.140 1.00 92.81 106 ALA A C 1
ATOM 786 O O . ALA A 1 106 ? 4.459 -4.559 -9.013 1.00 92.81 106 ALA A O 1
ATOM 787 N N . ILE A 1 107 ? 5.405 -3.129 -10.471 1.00 93.19 107 ILE A N 1
ATOM 788 C CA . ILE A 1 107 ? 5.413 -1.980 -9.550 1.00 93.19 107 ILE A CA 1
ATOM 789 C C . ILE A 1 107 ? 3.983 -1.572 -9.183 1.00 93.19 107 ILE A C 1
ATOM 791 O O . ILE A 1 107 ? 3.664 -1.452 -7.998 1.00 93.19 107 ILE A O 1
ATOM 795 N N . ILE A 1 108 ? 3.112 -1.396 -10.182 1.00 93.94 108 ILE A N 1
ATOM 796 C CA . ILE A 1 108 ? 1.716 -0.988 -9.969 1.00 93.94 108 ILE A CA 1
ATOM 797 C C . ILE A 1 108 ? 0.980 -2.017 -9.107 1.00 93.94 108 ILE A C 1
ATOM 799 O O . ILE A 1 108 ? 0.304 -1.649 -8.146 1.00 93.94 108 ILE A O 1
ATOM 803 N N . ALA A 1 109 ? 1.152 -3.309 -9.401 1.00 92.75 109 ALA A N 1
ATOM 804 C CA . ALA A 1 109 ? 0.548 -4.391 -8.634 1.00 92.75 109 ALA A CA 1
ATOM 805 C C . ALA A 1 109 ? 1.053 -4.417 -7.184 1.00 92.75 109 ALA A C 1
ATOM 807 O O . ALA A 1 109 ? 0.249 -4.531 -6.261 1.00 92.75 109 ALA A O 1
ATOM 808 N N . SER A 1 110 ? 2.364 -4.269 -6.974 1.00 92.38 110 SER A N 1
ATOM 809 C CA . SER A 1 110 ? 2.979 -4.214 -5.643 1.00 92.38 110 SER A CA 1
ATOM 810 C C . SER A 1 110 ? 2.396 -3.084 -4.784 1.00 92.38 110 SER A C 1
ATOM 812 O O . SER A 1 110 ? 1.939 -3.316 -3.658 1.00 92.38 110 SER A O 1
ATOM 814 N N . ILE A 1 111 ? 2.344 -1.868 -5.339 1.00 90.75 111 ILE A N 1
ATOM 815 C CA . ILE A 1 111 ? 1.799 -0.694 -4.650 1.00 9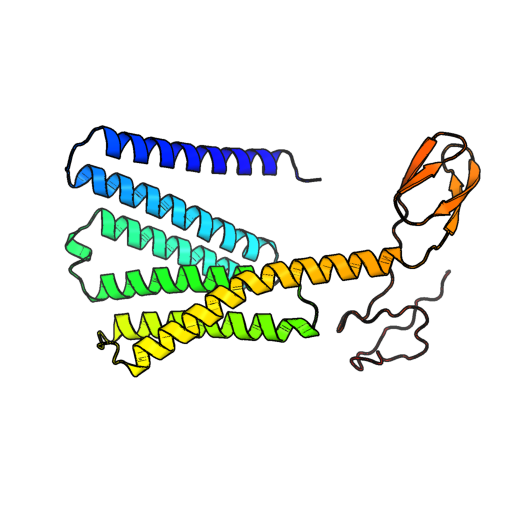0.75 111 ILE A CA 1
ATOM 816 C C . ILE A 1 111 ? 0.303 -0.885 -4.394 1.00 90.75 111 ILE A C 1
ATOM 818 O O . ILE A 1 111 ? -0.137 -0.737 -3.256 1.00 90.75 111 ILE A O 1
ATOM 822 N N . GLY A 1 112 ? -0.471 -1.275 -5.411 1.00 91.69 112 GLY A N 1
ATOM 823 C CA . GLY A 1 112 ? -1.916 -1.469 -5.302 1.00 91.69 112 GLY A CA 1
ATOM 824 C C . GLY A 1 112 ? -2.299 -2.513 -4.251 1.00 91.69 112 GLY A C 1
ATOM 825 O O . GLY A 1 112 ? -3.125 -2.238 -3.382 1.00 91.69 112 GLY A O 1
ATOM 826 N N . LEU A 1 113 ? -1.655 -3.686 -4.261 1.00 89.81 113 LEU A N 1
ATOM 827 C CA . LEU A 1 113 ? -1.892 -4.751 -3.278 1.00 89.81 113 LEU A CA 1
ATOM 828 C C . LEU A 1 113 ? -1.580 -4.293 -1.853 1.00 89.81 113 LEU A C 1
ATOM 830 O O . LEU A 1 113 ? -2.356 -4.550 -0.930 1.00 89.81 113 LEU A O 1
ATOM 834 N N . THR A 1 114 ? -0.463 -3.590 -1.676 1.00 89.75 114 THR A N 1
ATOM 835 C CA . THR A 1 114 ? -0.059 -3.067 -0.370 1.00 89.75 114 THR A CA 1
ATOM 836 C C . THR A 1 114 ? -1.034 -1.997 0.119 1.00 89.75 114 THR A C 1
ATOM 838 O O . THR A 1 114 ? -1.420 -2.001 1.288 1.00 89.75 114 THR A O 1
ATOM 841 N N . HIS A 1 115 ? -1.496 -1.121 -0.775 1.00 88.19 115 HIS A N 1
ATOM 842 C CA . HIS A 1 115 ? -2.436 -0.051 -0.460 1.00 88.19 115 HIS A CA 1
ATOM 843 C C . HIS A 1 115 ? -3.810 -0.598 -0.050 1.00 88.19 115 HIS A C 1
ATOM 845 O O . HIS A 1 115 ? -4.356 -0.220 0.990 1.00 88.19 115 HIS A O 1
ATOM 851 N N . VAL A 1 116 ? -4.325 -1.574 -0.806 1.00 89.31 116 VAL A N 1
ATOM 852 C CA . VAL A 1 116 ? -5.561 -2.297 -0.474 1.00 89.31 116 VAL A CA 1
ATOM 853 C C . VAL A 1 116 ? -5.410 -3.053 0.847 1.00 89.31 116 VAL A C 1
ATOM 855 O O . VAL A 1 116 ? -6.313 -3.012 1.684 1.00 89.31 116 VAL A O 1
ATOM 858 N N . GLY A 1 117 ? -4.264 -3.700 1.080 1.00 85.94 117 GLY A N 1
ATOM 859 C CA . GLY A 1 117 ? -3.967 -4.386 2.337 1.00 85.94 117 GLY A CA 1
ATOM 860 C C . GLY A 1 117 ? -3.968 -3.444 3.547 1.00 85.94 117 GLY A C 1
ATOM 861 O O . GLY A 1 117 ? -4.591 -3.749 4.566 1.00 85.94 117 GLY A O 1
ATOM 862 N N . LEU A 1 118 ? -3.332 -2.275 3.427 1.00 84.81 118 LEU A N 1
ATOM 863 C CA . LEU A 1 118 ? -3.318 -1.228 4.456 1.00 84.81 118 LEU A CA 1
ATOM 864 C C . LEU A 1 118 ? -4.730 -0.738 4.787 1.00 84.81 118 LEU A C 1
ATOM 866 O O . LEU A 1 118 ? -5.112 -0.674 5.956 1.00 84.81 118 LEU A O 1
ATOM 870 N N . LEU A 1 119 ? -5.534 -0.450 3.763 1.00 85.00 119 LEU A N 1
ATOM 871 C CA . LEU A 1 119 ? -6.938 -0.075 3.937 1.00 85.00 119 LEU A CA 1
ATOM 872 C C . LEU A 1 119 ? -7.755 -1.212 4.556 1.00 85.00 119 LEU A C 1
ATOM 874 O O . LEU A 1 119 ? -8.703 -0.957 5.300 1.00 85.00 119 LEU A O 1
ATOM 878 N N . ALA A 1 120 ? -7.370 -2.467 4.312 1.00 80.81 120 ALA A N 1
ATOM 879 C CA . ALA A 1 120 ? -8.045 -3.621 4.882 1.00 80.81 120 ALA A CA 1
ATOM 880 C C . ALA A 1 120 ? -7.833 -3.802 6.392 1.00 80.81 120 ALA A C 1
ATOM 882 O O . ALA A 1 120 ? -8.690 -4.381 7.072 1.00 80.81 120 ALA A O 1
ATOM 883 N N . LEU A 1 121 ? -6.732 -3.271 6.928 1.00 78.50 121 LEU A N 1
ATOM 884 C CA . LEU A 1 121 ? -6.459 -3.239 8.365 1.00 78.50 121 LEU A CA 1
ATOM 885 C C . LEU A 1 121 ? -7.369 -2.259 9.114 1.00 78.50 121 LEU A C 1
ATOM 887 O O . LEU A 1 121 ? -7.650 -2.479 10.297 1.00 78.50 121 LEU A O 1
ATOM 891 N N . ALA A 1 122 ? -7.839 -1.201 8.444 1.00 77.25 122 ALA A N 1
ATOM 892 C CA . ALA A 1 122 ? -8.659 -0.172 9.063 1.00 77.25 122 ALA A CA 1
ATOM 893 C C . ALA A 1 122 ? -9.995 -0.764 9.548 1.00 77.25 122 ALA A C 1
ATOM 895 O O . ALA A 1 122 ? -10.825 -1.254 8.775 1.00 77.25 122 ALA A O 1
ATOM 896 N N . ARG A 1 123 ? -10.200 -0.728 10.869 1.00 70.00 123 ARG A N 1
ATOM 897 C CA . ARG A 1 123 ? -11.457 -1.101 11.526 1.00 70.00 123 ARG A CA 1
ATOM 898 C C . ARG A 1 123 ? -12.450 0.049 11.419 1.00 70.00 123 ARG A C 1
ATOM 900 O O . ARG A 1 123 ? -12.415 0.967 12.227 1.00 70.00 123 ARG A O 1
ATOM 907 N N . LEU A 1 124 ? -13.316 0.008 10.415 1.00 70.69 124 LEU A N 1
ATOM 908 C CA . LEU A 1 124 ? -14.401 0.976 10.282 1.00 70.69 124 LEU A CA 1
ATOM 909 C C . LEU A 1 124 ? -15.703 0.375 10.815 1.00 70.69 124 LEU A C 1
ATOM 911 O O . LEU A 1 124 ? -15.930 -0.832 10.753 1.00 70.69 124 LEU A O 1
ATOM 915 N N . ARG A 1 125 ? -16.562 1.236 11.363 1.00 67.94 125 ARG A N 1
ATOM 916 C CA . ARG A 1 125 ? -17.939 0.870 11.718 1.00 67.94 125 ARG A CA 1
ATOM 917 C C . ARG A 1 125 ? -18.713 0.570 10.429 1.00 67.94 125 ARG A C 1
ATOM 919 O O . ARG A 1 125 ? -18.452 1.207 9.414 1.00 67.94 125 ARG A O 1
ATOM 926 N N . ARG A 1 126 ? -19.697 -0.333 10.476 1.00 70.81 126 ARG A N 1
ATOM 927 C CA . ARG A 1 126 ? -20.479 -0.811 9.313 1.00 70.81 126 ARG A CA 1
ATOM 928 C C . ARG A 1 126 ? -21.040 0.307 8.414 1.00 70.81 126 ARG A C 1
ATOM 930 O O . ARG A 1 126 ? -21.030 0.173 7.200 1.00 70.81 126 ARG A O 1
ATOM 937 N N . GLN A 1 127 ? -21.417 1.448 8.994 1.00 73.81 127 GLN A N 1
ATOM 938 C CA . GLN A 1 127 ? -21.857 2.648 8.261 1.00 73.81 127 GLN A CA 1
ATOM 939 C C . GLN A 1 127 ? -20.776 3.284 7.360 1.00 73.81 127 GLN A C 1
ATOM 941 O O . GLN A 1 127 ? -21.093 3.887 6.343 1.00 73.81 127 GLN A O 1
ATOM 946 N N . PHE A 1 128 ? -19.498 3.141 7.715 1.00 78.12 128 PHE A N 1
ATOM 947 C CA . PHE A 1 128 ? -18.360 3.679 6.966 1.00 78.12 128 PHE A CA 1
ATOM 948 C C . PHE A 1 128 ? -17.625 2.605 6.152 1.00 78.12 128 PHE A C 1
ATOM 950 O O . PHE A 1 128 ? -16.701 2.931 5.409 1.00 78.12 128 PHE A O 1
ATOM 957 N N . GLU A 1 129 ? -18.028 1.332 6.235 1.00 80.69 129 GLU A N 1
ATOM 958 C CA . GLU A 1 129 ? -17.431 0.276 5.408 1.00 80.69 129 GLU A CA 1
ATOM 959 C C . GLU A 1 129 ? -17.682 0.494 3.915 1.00 80.69 129 GLU A C 1
ATOM 961 O O . GLU A 1 129 ? -16.812 0.171 3.108 1.00 80.69 129 GLU A O 1
ATOM 966 N N . PHE A 1 130 ? -18.802 1.128 3.545 1.00 85.38 130 PHE A N 1
ATOM 967 C CA . PHE A 1 130 ? -19.050 1.523 2.158 1.00 85.38 130 PHE A CA 1
ATOM 968 C C . PHE A 1 130 ? -17.951 2.451 1.628 1.00 85.38 130 PHE A C 1
ATOM 970 O O . PHE A 1 130 ? -17.442 2.226 0.534 1.00 85.38 130 PHE A O 1
ATOM 977 N N . ALA A 1 131 ? -17.516 3.435 2.425 1.00 84.81 131 ALA A N 1
ATOM 978 C CA . ALA A 1 131 ? -16.435 4.336 2.032 1.00 84.81 131 ALA A CA 1
ATOM 979 C C . ALA A 1 131 ? -15.136 3.560 1.770 1.00 84.81 131 ALA A C 1
ATOM 981 O O . ALA A 1 131 ? -14.503 3.771 0.745 1.00 84.81 131 ALA A O 1
ATOM 982 N N . ARG A 1 132 ? -14.783 2.592 2.626 1.00 86.50 132 ARG A N 1
ATOM 983 C CA . ARG A 1 132 ? -13.631 1.706 2.387 1.00 86.50 132 ARG A CA 1
ATOM 984 C C . ARG A 1 132 ? -13.795 0.860 1.117 1.00 86.50 132 ARG A C 1
ATOM 986 O O . ARG A 1 132 ? -12.824 0.648 0.401 1.00 86.50 132 ARG A O 1
ATOM 993 N N . GLY A 1 133 ? -14.997 0.358 0.839 1.00 87.69 133 GLY A N 1
ATOM 994 C CA . GLY A 1 133 ? -15.277 -0.389 -0.390 1.00 87.69 133 GLY A CA 1
ATOM 995 C C . GLY A 1 133 ? -15.066 0.461 -1.645 1.00 87.69 133 GLY A C 1
ATOM 996 O O . GLY A 1 133 ? -14.402 0.017 -2.578 1.00 87.69 133 GLY A O 1
ATOM 997 N N . VAL A 1 134 ? -15.562 1.702 -1.633 1.00 90.00 134 VAL A N 1
ATOM 998 C CA . VAL A 1 134 ? -15.396 2.663 -2.735 1.00 90.00 134 VAL A CA 1
ATOM 999 C C . VAL A 1 134 ? -13.924 2.995 -2.971 1.00 90.00 134 VAL A C 1
ATOM 1001 O O . VAL A 1 134 ? -13.492 3.025 -4.119 1.00 90.00 134 VAL A O 1
ATOM 1004 N N . THR A 1 135 ? -13.134 3.196 -1.915 1.00 90.06 135 THR A N 1
ATOM 1005 C CA . THR A 1 135 ? -11.708 3.523 -2.071 1.00 90.06 135 THR A CA 1
ATOM 1006 C C . THR A 1 135 ? -10.891 2.341 -2.569 1.00 90.06 135 THR A C 1
ATOM 1008 O O . THR A 1 135 ? -10.067 2.507 -3.460 1.00 90.06 135 THR A O 1
ATOM 1011 N N . ILE A 1 136 ? -11.160 1.129 -2.074 1.00 90.44 136 ILE A N 1
ATOM 1012 C CA . ILE A 1 136 ? -10.532 -0.089 -2.603 1.00 90.44 136 ILE A CA 1
ATOM 1013 C C . ILE A 1 136 ? -10.871 -0.262 -4.085 1.00 90.44 136 ILE A C 1
ATOM 1015 O O . ILE A 1 136 ? -9.982 -0.569 -4.879 1.00 90.44 136 ILE A O 1
ATOM 1019 N N . LEU A 1 137 ? -12.133 -0.044 -4.467 1.00 92.69 137 LEU A N 1
ATOM 1020 C CA . LEU A 1 137 ? -12.542 -0.114 -5.865 1.00 92.69 137 LEU A CA 1
ATOM 1021 C C . LEU A 1 137 ? -11.788 0.919 -6.708 1.00 92.69 137 LEU A C 1
ATOM 1023 O O . LEU A 1 137 ? -11.244 0.536 -7.735 1.00 92.69 137 LEU A O 1
ATOM 1027 N N . ALA A 1 138 ? -11.701 2.174 -6.253 1.00 92.38 138 ALA A N 1
ATOM 1028 C CA . ALA A 1 138 ? -10.976 3.244 -6.941 1.00 92.38 138 ALA A CA 1
ATOM 1029 C C . ALA A 1 138 ? -9.488 2.907 -7.152 1.00 92.38 138 ALA A C 1
ATOM 1031 O O . ALA A 1 138 ? -8.965 3.090 -8.249 1.00 92.38 138 ALA A O 1
ATOM 1032 N N . ILE A 1 139 ? -8.819 2.335 -6.144 1.00 92.38 139 ILE A N 1
ATOM 1033 C CA . ILE A 1 139 ? -7.418 1.892 -6.252 1.00 92.38 139 ILE A CA 1
ATOM 1034 C C . ILE A 1 139 ? -7.269 0.808 -7.313 1.00 92.38 139 ILE A C 1
ATOM 1036 O O . ILE A 1 139 ? -6.392 0.889 -8.172 1.00 92.38 139 ILE A O 1
ATOM 1040 N N . VAL A 1 140 ? -8.110 -0.227 -7.249 1.00 93.25 140 VAL A N 1
ATOM 1041 C CA . VAL A 1 140 ? -8.028 -1.363 -8.172 1.00 93.25 140 VAL A CA 1
ATOM 1042 C C . VAL A 1 140 ? -8.325 -0.911 -9.598 1.00 93.25 140 VAL A C 1
ATOM 1044 O O . VAL A 1 140 ? -7.596 -1.277 -10.518 1.00 93.25 140 VAL A O 1
ATOM 1047 N N . THR A 1 141 ? -9.351 -0.083 -9.799 1.00 93.31 141 THR A N 1
ATOM 1048 C CA . THR A 1 141 ? -9.684 0.445 -11.125 1.00 93.31 141 THR A CA 1
ATOM 1049 C C . THR A 1 141 ? -8.585 1.359 -11.655 1.00 93.31 141 THR A C 1
ATOM 1051 O O . THR A 1 141 ? -8.263 1.263 -12.835 1.00 93.31 141 THR A O 1
ATOM 1054 N N . LEU A 1 142 ? -7.952 2.182 -10.811 1.00 93.56 142 LEU A N 1
ATOM 1055 C CA . LEU A 1 142 ? -6.860 3.069 -11.224 1.00 93.56 142 LEU A CA 1
ATOM 1056 C C . LEU A 1 142 ? -5.628 2.259 -11.629 1.00 93.56 142 LEU A C 1
ATOM 1058 O O . LEU A 1 142 ? -5.050 2.495 -12.688 1.00 93.56 142 LEU A O 1
ATOM 1062 N N . ALA A 1 143 ? -5.264 1.257 -10.827 1.00 93.50 143 ALA A N 1
ATOM 1063 C CA . ALA A 1 143 ? -4.162 0.350 -11.125 1.00 93.50 143 ALA A CA 1
ATOM 1064 C C . ALA A 1 143 ? -4.376 -0.380 -12.460 1.00 93.50 143 ALA A C 1
ATOM 1066 O O . ALA A 1 143 ? -3.457 -0.454 -13.275 1.00 93.50 143 ALA A O 1
ATOM 1067 N N . LEU A 1 144 ? -5.595 -0.868 -12.713 1.00 93.19 144 LEU A N 1
ATOM 1068 C CA . LEU A 1 144 ? -5.948 -1.515 -13.976 1.00 93.19 144 LEU A CA 1
ATOM 1069 C C . LEU A 1 144 ? -5.927 -0.542 -15.159 1.00 93.19 144 LEU A C 1
ATOM 1071 O O . LEU A 1 144 ? -5.439 -0.915 -16.218 1.00 93.19 144 LEU A O 1
ATOM 1075 N N . GLN A 1 145 ? -6.408 0.693 -14.995 1.00 91.94 145 GLN A N 1
ATOM 1076 C CA . GLN A 1 145 ? -6.365 1.718 -16.046 1.00 91.94 145 GLN A CA 1
ATOM 1077 C C . GLN A 1 145 ? -4.928 2.052 -16.455 1.00 91.94 145 GLN A C 1
ATOM 1079 O O . GLN A 1 145 ? -4.623 2.106 -17.645 1.00 91.94 145 GLN A O 1
ATOM 1084 N N . ILE A 1 146 ? -4.039 2.239 -15.475 1.00 91.12 146 ILE A N 1
ATOM 1085 C CA . ILE A 1 146 ? -2.628 2.542 -15.736 1.00 91.12 146 ILE A CA 1
ATOM 1086 C C . ILE A 1 146 ? -1.938 1.329 -16.374 1.00 91.12 146 ILE A C 1
ATOM 1088 O O . ILE A 1 146 ? -1.251 1.482 -17.381 1.00 91.12 146 ILE A O 1
ATOM 1092 N N . ALA A 1 147 ? -2.149 0.119 -15.843 1.00 92.38 147 ALA A N 1
ATOM 1093 C CA . ALA A 1 147 ? -1.579 -1.099 -16.418 1.00 92.38 147 ALA A CA 1
ATOM 1094 C C . ALA A 1 147 ? -2.069 -1.342 -17.855 1.00 92.38 147 ALA A C 1
ATOM 1096 O O . ALA A 1 147 ? -1.281 -1.721 -18.717 1.00 92.38 147 ALA A O 1
ATOM 1097 N N . PHE A 1 148 ? -3.350 -1.079 -18.129 1.00 92.06 148 PHE A N 1
ATOM 1098 C CA . PHE A 1 148 ? -3.923 -1.187 -19.466 1.00 92.06 148 PHE A CA 1
ATOM 1099 C C . PHE A 1 148 ? -3.237 -0.234 -20.448 1.00 92.06 148 PHE A C 1
ATOM 1101 O O . PHE A 1 148 ? -2.744 -0.705 -21.466 1.00 92.06 148 PHE A O 1
ATOM 1108 N N . LEU A 1 149 ? -3.111 1.058 -20.110 1.00 90.44 149 LEU A N 1
ATOM 1109 C CA . LEU A 1 149 ? -2.420 2.038 -20.961 1.00 90.44 149 LEU A CA 1
ATOM 1110 C C . LEU A 1 149 ? -0.976 1.637 -21.275 1.00 90.44 149 LEU A C 1
ATOM 1112 O O . LEU A 1 149 ? -0.522 1.808 -22.403 1.00 90.44 149 LEU A O 1
ATOM 1116 N N . ILE A 1 150 ? -0.264 1.085 -20.290 1.00 89.31 150 ILE A N 1
ATOM 1117 C CA . ILE A 1 150 ? 1.122 0.636 -20.466 1.00 89.31 150 ILE A CA 1
ATOM 1118 C C . ILE A 1 150 ? 1.200 -0.570 -21.407 1.00 89.31 150 ILE A C 1
ATOM 1120 O O . ILE A 1 150 ? 2.092 -0.643 -22.247 1.00 89.31 150 ILE A O 1
ATOM 1124 N N . VAL A 1 151 ? 0.286 -1.533 -21.275 1.00 89.81 151 VAL A N 1
ATOM 1125 C CA . VAL A 1 151 ? 0.317 -2.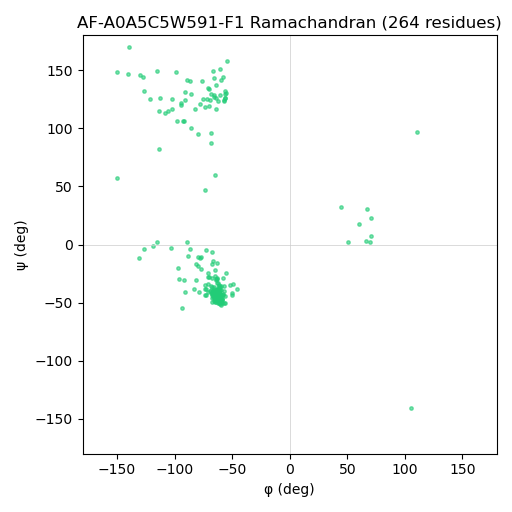762 -22.081 1.00 89.81 151 VAL A CA 1
ATOM 1126 C C . VAL A 1 151 ? -0.119 -2.500 -23.518 1.00 89.81 151 VAL A C 1
ATOM 1128 O O . VAL A 1 151 ? 0.510 -3.017 -24.443 1.00 89.81 151 VAL A O 1
ATOM 1131 N N . THR A 1 152 ? -1.182 -1.717 -23.709 1.00 87.56 152 THR A N 1
ATOM 1132 C CA . THR A 1 152 ? -1.759 -1.459 -25.032 1.00 87.56 152 THR A CA 1
ATOM 1133 C C . THR A 1 152 ? -1.103 -0.296 -25.769 1.00 87.56 152 THR A C 1
ATOM 1135 O O . THR A 1 152 ? -1.500 -0.037 -26.904 1.00 87.56 152 THR A O 1
ATOM 1138 N N . GLU A 1 153 ? -0.156 0.413 -25.134 1.00 83.25 153 GLU A N 1
ATOM 1139 C CA . GLU A 1 153 ? 0.526 1.610 -25.667 1.00 83.25 153 GLU A CA 1
ATOM 1140 C C . GLU A 1 153 ? -0.442 2.600 -26.322 1.00 83.25 153 GLU A C 1
ATOM 1142 O O . GLU A 1 153 ? -0.152 3.259 -27.316 1.00 83.25 153 GLU A O 1
ATOM 1147 N N . THR A 1 154 ? -1.663 2.648 -25.798 1.00 80.81 154 THR A N 1
ATOM 1148 C CA . THR A 1 154 ? -2.732 3.420 -26.410 1.00 80.81 154 THR A CA 1
ATOM 1149 C C . THR A 1 154 ? -2.624 4.838 -25.902 1.00 80.81 154 THR A C 1
ATOM 1151 O O . THR A 1 154 ? -2.577 5.053 -24.690 1.00 80.81 154 THR A O 1
ATOM 1154 N N . ASP A 1 155 ? -2.635 5.808 -26.812 1.00 79.25 155 ASP A N 1
ATOM 1155 C CA . ASP A 1 155 ? -2.720 7.204 -26.410 1.00 79.25 155 ASP A CA 1
ATOM 1156 C C . ASP A 1 155 ? -3.966 7.409 -25.547 1.00 79.25 155 ASP A C 1
ATOM 1158 O O . ASP A 1 155 ? -5.093 7.056 -25.920 1.00 79.25 155 ASP A O 1
ATOM 1162 N N . ALA A 1 156 ? -3.755 7.971 -24.358 1.00 76.25 156 ALA A N 1
ATOM 1163 C CA . ALA A 1 156 ? -4.831 8.311 -23.449 1.00 76.25 156 ALA A CA 1
ATOM 1164 C C . ALA A 1 156 ? -5.635 9.462 -24.064 1.00 76.25 156 ALA A C 1
ATOM 1166 O O . ALA A 1 156 ? -5.361 10.632 -23.808 1.00 76.25 156 ALA A O 1
ATOM 1167 N N . GLY A 1 157 ? -6.628 9.136 -24.894 1.00 86.19 157 GLY A N 1
ATOM 1168 C CA . GLY A 1 157 ? -7.553 10.131 -25.428 1.00 86.19 157 GLY A CA 1
ATOM 1169 C C . GLY A 1 157 ? -8.211 10.929 -24.297 1.00 86.19 157 GLY A C 1
ATOM 1170 O O . GLY A 1 157 ? -8.314 10.445 -23.166 1.00 86.19 157 GLY A O 1
ATOM 1171 N N . ASP A 1 158 ? -8.702 12.131 -24.600 1.00 89.50 158 ASP A N 1
ATOM 1172 C CA . ASP A 1 158 ? -9.244 13.082 -23.614 1.00 89.50 158 ASP A CA 1
ATOM 1173 C C . ASP A 1 158 ? -10.197 12.451 -22.588 1.00 89.50 158 ASP A C 1
ATOM 1175 O O . ASP A 1 158 ? -10.172 12.793 -21.405 1.00 89.50 158 ASP A O 1
ATOM 1179 N N . PHE A 1 159 ? -11.036 11.509 -23.025 1.00 89.25 159 PHE A N 1
ATOM 1180 C CA . PHE A 1 159 ? -11.945 10.782 -22.143 1.00 89.25 159 PHE A CA 1
ATOM 1181 C C . PHE A 1 159 ? -11.209 9.899 -21.122 1.00 89.25 159 PHE A C 1
ATOM 1183 O O . PHE A 1 159 ? -11.514 9.958 -19.931 1.00 89.25 159 PHE A O 1
ATOM 1190 N N . TRP A 1 160 ? -10.223 9.113 -21.563 1.00 89.25 160 TRP A N 1
ATOM 1191 C CA . TRP A 1 160 ? -9.435 8.231 -20.699 1.00 89.25 160 TRP A CA 1
ATOM 1192 C C . TRP A 1 160 ? -8.591 9.019 -19.702 1.00 89.25 160 TRP A C 1
ATOM 1194 O O . TRP A 1 160 ? -8.585 8.688 -18.517 1.00 89.25 160 TRP A O 1
ATOM 1204 N N . ALA A 1 161 ? -7.950 10.101 -20.149 1.00 88.88 161 ALA A N 1
ATOM 1205 C CA . ALA A 1 161 ? -7.178 10.978 -19.274 1.00 88.88 161 ALA A CA 1
ATOM 1206 C C . ALA A 1 161 ? -8.057 11.600 -18.173 1.00 88.88 161 ALA A C 1
ATOM 1208 O O . ALA A 1 161 ? -7.683 11.603 -16.998 1.00 88.88 161 ALA A O 1
ATOM 1209 N N . ARG A 1 162 ? -9.268 12.063 -18.522 1.00 92.69 162 ARG A N 1
ATOM 1210 C CA . ARG A 1 162 ? -10.243 12.576 -17.543 1.00 92.69 162 ARG A CA 1
ATOM 1211 C C . ARG A 1 162 ? -10.702 11.493 -16.572 1.00 92.69 162 ARG A C 1
ATOM 1213 O O . ARG A 1 162 ? -10.786 11.761 -15.377 1.00 92.69 162 ARG A O 1
ATOM 1220 N N . LEU A 1 163 ? -10.977 10.283 -17.061 1.00 92.62 163 LEU A N 1
ATOM 1221 C CA . LEU A 1 163 ? -11.420 9.170 -16.223 1.00 92.62 163 LEU A CA 1
ATOM 1222 C C . LEU A 1 163 ? -10.348 8.768 -15.199 1.00 92.62 163 LEU A C 1
ATOM 1224 O O . LEU A 1 163 ? -10.666 8.600 -14.022 1.00 92.62 163 LEU A O 1
ATOM 1228 N N . ILE A 1 164 ? -9.085 8.683 -15.626 1.00 92.44 164 ILE A N 1
ATOM 1229 C CA . ILE A 1 164 ? -7.936 8.431 -14.744 1.00 92.44 164 ILE A CA 1
ATOM 1230 C C . ILE A 1 164 ? -7.798 9.555 -13.719 1.00 92.44 164 ILE A C 1
ATOM 1232 O O . ILE A 1 164 ? -7.643 9.279 -12.533 1.00 92.44 164 ILE A O 1
ATOM 1236 N N . GLY A 1 165 ? -7.914 10.816 -14.149 1.00 91.69 165 GLY A N 1
ATOM 1237 C CA . GLY A 1 165 ? -7.849 11.973 -13.256 1.00 91.69 165 GLY A CA 1
ATOM 1238 C C . GLY A 1 165 ? -8.925 11.948 -12.168 1.00 91.69 165 GLY A C 1
ATOM 1239 O O . GLY A 1 165 ? -8.616 12.121 -10.992 1.00 91.69 165 GLY A O 1
ATOM 1240 N N . VAL A 1 166 ? -10.182 11.671 -12.530 1.00 94.31 166 VAL A N 1
ATOM 1241 C CA . VAL A 1 166 ? -11.287 11.549 -11.561 1.00 94.31 166 VAL A CA 1
ATOM 1242 C C . VAL A 1 166 ? -11.024 10.411 -10.578 1.00 94.31 166 VAL A C 1
ATOM 1244 O O . VAL A 1 166 ? -11.170 10.592 -9.370 1.00 94.31 166 VAL A O 1
ATOM 1247 N N . ASN A 1 167 ? -10.603 9.251 -11.079 1.00 92.56 167 ASN A N 1
ATOM 1248 C CA . ASN A 1 167 ? -10.366 8.084 -10.243 1.00 92.56 167 ASN A CA 1
ATOM 1249 C C . ASN A 1 167 ? -9.165 8.281 -9.297 1.00 92.56 167 ASN A C 1
ATOM 1251 O O . ASN A 1 167 ? -9.236 7.908 -8.129 1.00 92.56 167 ASN A O 1
ATOM 1255 N N . ALA A 1 168 ? -8.112 8.964 -9.758 1.00 91.00 168 ALA A N 1
ATOM 1256 C CA . ALA A 1 168 ? -6.975 9.368 -8.935 1.00 91.00 168 ALA A CA 1
ATOM 1257 C C . ALA A 1 168 ? -7.377 10.341 -7.818 1.00 91.00 168 ALA A C 1
ATOM 1259 O O . ALA A 1 168 ? -6.916 10.202 -6.688 1.00 91.00 168 ALA A O 1
ATOM 1260 N N . ILE A 1 169 ? -8.273 11.297 -8.090 1.00 93.56 169 ILE A N 1
ATOM 1261 C CA . ILE A 1 169 ? -8.787 12.204 -7.052 1.00 93.56 169 ILE A CA 1
ATOM 1262 C C . ILE A 1 169 ? -9.593 11.424 -6.007 1.00 93.56 169 ILE A C 1
ATOM 1264 O O . ILE A 1 169 ? -9.397 11.630 -4.810 1.00 93.56 169 ILE A O 1
ATOM 1268 N N . ILE A 1 170 ? -10.473 10.514 -6.437 1.00 92.50 170 ILE A N 1
ATOM 1269 C CA . ILE A 1 170 ? -11.264 9.675 -5.522 1.00 92.50 170 ILE A CA 1
ATOM 1270 C C . ILE A 1 170 ? -10.345 8.806 -4.656 1.00 92.50 170 ILE A C 1
ATOM 1272 O O . ILE A 1 170 ? -10.572 8.712 -3.449 1.00 92.50 170 ILE A O 1
ATOM 1276 N N . ASP A 1 171 ? -9.300 8.221 -5.243 1.00 91.44 171 ASP A N 1
ATOM 1277 C CA . ASP A 1 171 ? -8.292 7.450 -4.515 1.00 91.44 171 ASP A CA 1
ATOM 1278 C C . ASP A 1 171 ? -7.579 8.307 -3.453 1.00 91.44 171 ASP A C 1
ATOM 1280 O O . ASP A 1 171 ? -7.586 7.979 -2.265 1.00 91.44 171 ASP A O 1
ATOM 1284 N N . VAL A 1 172 ? -7.054 9.478 -3.826 1.00 88.62 172 VAL A N 1
ATOM 1285 C CA . VAL A 1 172 ? -6.362 10.383 -2.890 1.00 88.62 172 VAL A CA 1
ATOM 1286 C C . VAL A 1 172 ? -7.289 10.861 -1.766 1.00 88.62 172 VAL A C 1
ATOM 1288 O O . VAL A 1 172 ? -6.932 10.812 -0.588 1.00 88.62 172 VAL A O 1
ATOM 1291 N N . CYS A 1 173 ? -8.507 11.297 -2.089 1.00 91.19 173 CYS A N 1
ATOM 1292 C CA . CYS A 1 173 ? -9.476 11.703 -1.071 1.00 91.19 173 CYS A CA 1
ATOM 1293 C C . CYS A 1 173 ? -9.835 10.532 -0.149 1.00 91.19 173 CYS A C 1
ATOM 1295 O O . CYS A 1 173 ? -9.926 10.688 1.070 1.00 91.19 173 CYS A O 1
ATOM 1297 N N . GLY A 1 174 ? -10.002 9.348 -0.727 1.00 88.25 174 GLY A N 1
ATOM 1298 C CA . GLY A 1 174 ? -10.321 8.119 -0.031 1.00 88.25 174 GLY A CA 1
ATOM 1299 C C . GLY A 1 174 ? -9.261 7.663 0.962 1.00 88.25 174 GLY A C 1
ATOM 1300 O O . GLY A 1 174 ? -9.560 7.325 2.110 1.00 88.25 174 GLY A O 1
ATOM 1301 N N . THR A 1 175 ? -8.011 7.680 0.527 1.00 86.50 175 THR A N 1
ATOM 1302 C CA . THR A 1 175 ? -6.847 7.248 1.306 1.00 86.50 175 THR A CA 1
ATOM 1303 C C . THR A 1 175 ? -6.571 8.175 2.483 1.00 86.50 175 THR A C 1
ATOM 1305 O O . THR A 1 175 ? -6.132 7.706 3.531 1.00 86.50 175 THR A O 1
ATOM 1308 N N . ILE A 1 176 ? -6.928 9.459 2.371 1.00 87.44 176 ILE A N 1
ATOM 1309 C CA . ILE A 1 176 ? -6.904 10.417 3.485 1.00 87.44 176 ILE A CA 1
ATOM 1310 C C . ILE A 1 176 ? -8.131 10.251 4.398 1.00 87.44 176 ILE A C 1
ATOM 1312 O O . ILE A 1 176 ? -8.006 10.303 5.625 1.00 87.44 176 ILE A O 1
ATOM 1316 N N . ALA A 1 177 ? -9.320 10.024 3.835 1.00 87.44 177 ALA A N 1
ATOM 1317 C CA . ALA A 1 177 ? -10.562 9.925 4.601 1.00 87.44 177 ALA A CA 1
ATOM 1318 C C . ALA A 1 177 ? -10.630 8.666 5.483 1.00 87.44 177 ALA A C 1
ATOM 1320 O O . ALA A 1 177 ? -11.101 8.735 6.619 1.00 87.44 177 ALA A O 1
ATOM 1321 N N . VAL A 1 178 ? -10.148 7.514 5.005 1.00 87.12 178 VAL A N 1
ATOM 1322 C CA . VAL A 1 178 ? -10.257 6.237 5.736 1.00 87.12 178 VAL A CA 1
ATOM 1323 C C . VAL A 1 178 ? -9.506 6.239 7.083 1.00 87.12 178 VAL A C 1
ATOM 1325 O O . VAL A 1 178 ? -10.118 5.849 8.082 1.00 87.12 178 VAL A O 1
ATOM 1328 N N . PRO A 1 179 ? -8.246 6.707 7.197 1.00 81.00 179 PRO A N 1
ATOM 1329 C CA . PRO A 1 179 ? -7.557 6.852 8.484 1.00 81.00 179 PRO A CA 1
ATOM 1330 C C . PRO A 1 179 ? -8.276 7.793 9.458 1.00 81.00 179 PRO A C 1
ATOM 1332 O O . PRO A 1 179 ? -8.294 7.545 10.667 1.00 81.00 179 PRO A O 1
ATOM 1335 N N . ILE A 1 180 ? -8.889 8.863 8.943 1.00 84.94 180 ILE A N 1
ATOM 1336 C CA . ILE A 1 180 ? -9.660 9.815 9.750 1.00 84.94 180 ILE A CA 1
ATOM 1337 C C . ILE A 1 180 ? -10.917 9.132 10.295 1.00 84.94 180 ILE A C 1
ATOM 1339 O O . ILE A 1 180 ? -11.155 9.156 11.502 1.00 84.94 180 ILE A O 1
ATOM 1343 N N . LEU A 1 181 ? -11.680 8.456 9.432 1.00 83.88 181 LEU A N 1
ATOM 1344 C CA . LEU A 1 181 ? -12.874 7.699 9.815 1.00 83.88 181 LEU A CA 1
ATOM 1345 C C . LEU A 1 181 ? -12.549 6.579 10.808 1.00 83.88 181 LEU A C 1
ATOM 1347 O O . LEU A 1 181 ? -13.285 6.384 11.775 1.00 83.88 181 LEU A O 1
ATOM 1351 N N . HIS A 1 182 ? -11.418 5.894 10.620 1.00 82.00 182 HIS A N 1
ATOM 1352 C CA . HIS A 1 182 ? -10.900 4.917 11.572 1.00 82.00 182 HIS A CA 1
ATOM 1353 C C . HIS A 1 182 ? -10.707 5.544 12.958 1.00 82.00 182 HIS A C 1
ATOM 1355 O O . HIS A 1 182 ? -11.226 5.033 13.951 1.00 82.00 182 HIS A O 1
ATOM 1361 N N . ARG A 1 183 ? -10.031 6.697 13.030 1.00 81.06 183 ARG A N 1
ATOM 1362 C CA . ARG A 1 183 ? -9.781 7.400 14.294 1.00 81.06 183 ARG A CA 1
ATOM 1363 C C . ARG A 1 183 ? -11.068 7.890 14.958 1.00 81.06 183 ARG A C 1
ATOM 1365 O O . ARG A 1 183 ? -11.204 7.740 16.167 1.00 81.06 183 ARG A O 1
ATOM 1372 N N . ILE A 1 184 ? -12.010 8.437 14.191 1.00 82.44 184 ILE A N 1
ATOM 1373 C CA . ILE A 1 184 ? -13.312 8.881 14.715 1.00 82.44 184 ILE A CA 1
ATOM 1374 C C . ILE A 1 184 ? -14.085 7.690 15.289 1.00 82.44 184 ILE A C 1
ATOM 1376 O O . ILE A 1 184 ? -14.613 7.779 16.394 1.00 82.44 184 ILE A O 1
ATOM 1380 N N . SER A 1 185 ? -14.100 6.555 14.584 1.00 77.56 185 SER A N 1
ATOM 1381 C CA . SER A 1 185 ? -14.801 5.359 15.058 1.00 77.56 185 SER A CA 1
ATOM 1382 C C . SER A 1 185 ? -14.228 4.800 16.366 1.00 77.56 185 SER A C 1
ATOM 1384 O O . SER A 1 185 ? -14.989 4.322 17.208 1.00 77.56 185 SER A O 1
ATOM 1386 N N . ASP A 1 186 ? -12.915 4.925 16.576 1.00 73.00 186 ASP A N 1
ATOM 1387 C CA . ASP A 1 186 ? -12.250 4.524 17.819 1.00 73.00 186 ASP A CA 1
ATOM 1388 C C . ASP A 1 186 ? -12.551 5.503 18.972 1.00 73.00 186 ASP A C 1
ATOM 1390 O O . ASP A 1 186 ? -12.806 5.081 20.101 1.00 73.00 186 ASP A O 1
ATOM 1394 N N . ILE A 1 187 ? -12.615 6.813 18.684 1.00 72.62 187 ILE A N 1
ATOM 1395 C CA . ILE A 1 187 ? -12.991 7.847 19.665 1.00 72.62 187 ILE A CA 1
ATOM 1396 C C . ILE A 1 187 ? -14.433 7.650 20.139 1.00 72.62 187 ILE A C 1
ATOM 1398 O O . ILE A 1 187 ? -14.654 7.593 21.346 1.00 72.62 187 ILE A O 1
ATOM 1402 N N . SER A 1 188 ? -15.398 7.475 19.230 1.00 63.28 188 SER A N 1
ATOM 1403 C CA . SER A 1 188 ? -16.801 7.257 19.611 1.00 63.28 188 SER A CA 1
ATOM 1404 C C . SER A 1 188 ? -16.987 5.983 20.435 1.00 63.28 188 SER A C 1
ATOM 1406 O O . SER A 1 188 ? -17.783 5.973 21.371 1.00 63.28 188 SER A O 1
ATOM 1408 N N . LYS A 1 189 ? -16.226 4.917 20.138 1.00 61.00 189 LYS A N 1
ATOM 1409 C CA . LYS A 1 189 ? -16.229 3.701 20.962 1.00 61.00 189 LYS A CA 1
ATOM 1410 C C . LYS A 1 189 ? -15.748 3.998 22.382 1.00 61.00 189 LYS A C 1
ATOM 1412 O O . LYS A 1 189 ? -16.301 3.472 23.338 1.00 61.00 189 LYS A O 1
ATOM 1417 N N . ARG A 1 190 ? -14.728 4.845 22.525 1.00 58.31 190 ARG A N 1
ATOM 1418 C CA . ARG A 1 190 ? -14.166 5.219 23.825 1.00 58.31 190 ARG A CA 1
ATOM 1419 C C . ARG A 1 190 ? -15.068 6.168 24.609 1.00 58.31 190 ARG A C 1
ATOM 1421 O O . ARG A 1 190 ? -15.125 6.061 25.824 1.00 58.31 190 ARG A O 1
ATOM 1428 N N . GLU A 1 191 ? -15.766 7.070 23.930 1.00 56.22 191 GLU A N 1
ATOM 1429 C CA . GLU A 1 191 ? -16.684 8.031 24.546 1.00 56.22 191 GLU A CA 1
ATOM 1430 C C . GLU A 1 191 ? -17.974 7.365 25.036 1.00 56.22 191 GLU A C 1
ATOM 1432 O O . GLU A 1 191 ? -18.402 7.642 26.154 1.00 56.22 191 GLU A O 1
ATOM 1437 N N . ALA A 1 192 ? -18.510 6.393 24.288 1.00 53.59 192 ALA A N 1
ATOM 1438 C CA . ALA A 1 192 ? -19.631 5.566 24.742 1.00 53.59 192 ALA A CA 1
ATOM 1439 C C . ALA A 1 192 ? -19.330 4.817 26.059 1.00 53.59 192 ALA A C 1
ATOM 1441 O O . ALA A 1 192 ? -20.230 4.592 26.860 1.00 53.59 192 ALA A O 1
ATOM 1442 N N . ILE A 1 193 ? -18.057 4.493 26.324 1.00 51.44 193 ILE A N 1
ATOM 1443 C CA . ILE A 1 193 ? -17.616 3.853 27.577 1.00 51.44 193 ILE A CA 1
ATOM 1444 C C . ILE A 1 193 ? -17.551 4.862 28.745 1.00 51.44 193 ILE A C 1
ATOM 1446 O O . ILE A 1 193 ? -17.587 4.467 29.907 1.00 51.44 193 ILE A O 1
ATOM 1450 N N . VAL A 1 194 ? -17.451 6.168 28.471 1.00 52.88 194 VAL A N 1
ATOM 1451 C CA . VAL A 1 194 ? -17.217 7.216 29.487 1.00 52.88 194 VAL A CA 1
ATOM 1452 C C . VAL A 1 194 ? -18.511 7.906 29.939 1.00 52.88 194 VAL A C 1
ATOM 1454 O O . VAL A 1 194 ? -18.547 8.474 31.028 1.00 52.88 194 VAL A O 1
ATOM 1457 N N . THR A 1 195 ? -19.594 7.849 29.160 1.00 45.31 195 THR A N 1
ATOM 1458 C CA . THR A 1 195 ? -20.820 8.618 29.450 1.00 45.31 195 THR A CA 1
ATOM 1459 C C . THR A 1 195 ? -21.708 8.057 30.555 1.00 45.31 195 THR A C 1
ATOM 1461 O O . THR A 1 195 ? -22.588 8.769 31.037 1.00 45.31 195 THR A O 1
ATOM 1464 N N . THR A 1 196 ? -21.471 6.841 31.037 1.00 52.28 196 THR A N 1
ATOM 1465 C CA . THR A 1 196 ? -22.142 6.377 32.252 1.00 52.28 196 THR A CA 1
ATOM 1466 C C . THR A 1 196 ? -21.228 6.720 33.416 1.00 52.28 196 THR A C 1
ATOM 1468 O O . THR A 1 196 ? -20.197 6.076 33.600 1.00 52.28 196 THR A O 1
ATOM 1471 N N . ALA A 1 197 ? -21.587 7.738 34.206 1.00 55.81 197 ALA A N 1
ATOM 1472 C CA . ALA A 1 197 ? -20.993 8.023 35.515 1.00 55.81 197 ALA A CA 1
ATOM 1473 C C . ALA A 1 197 ? -21.312 6.875 36.493 1.00 55.81 197 ALA A C 1
ATOM 1475 O O . ALA A 1 197 ? -21.997 7.035 37.500 1.00 55.81 197 ALA A O 1
ATOM 1476 N N . LEU A 1 198 ? -20.873 5.672 36.142 1.00 67.88 198 LEU A N 1
ATOM 1477 C CA . LEU A 1 198 ? -21.063 4.460 36.892 1.00 67.88 198 LEU A CA 1
ATOM 1478 C C . LEU A 1 198 ? -19.975 4.463 37.959 1.00 67.88 198 LEU A C 1
ATOM 1480 O O . LEU A 1 198 ? -18.778 4.492 37.666 1.00 67.88 198 LEU A O 1
ATOM 1484 N N . ALA A 1 199 ? -20.399 4.507 39.211 1.00 76.00 199 ALA A N 1
ATOM 1485 C CA . ALA A 1 199 ? -19.506 4.435 40.347 1.00 76.00 199 A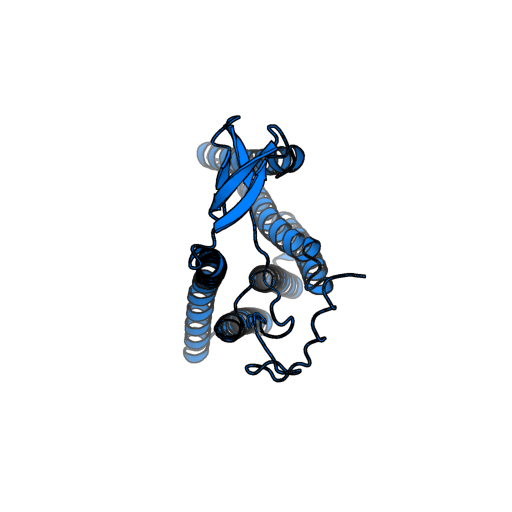LA A CA 1
ATOM 1486 C C . ALA A 1 199 ? -19.658 3.043 40.962 1.00 76.00 199 ALA A C 1
ATOM 1488 O O . ALA A 1 199 ? -20.733 2.679 41.443 1.00 76.00 199 ALA A O 1
ATOM 1489 N N . VAL A 1 200 ? -18.593 2.246 40.913 1.00 83.44 200 VAL A N 1
ATOM 1490 C CA . VAL A 1 200 ? -18.602 0.868 41.411 1.00 83.44 200 VAL A CA 1
ATOM 1491 C C . VAL A 1 200 ? -18.171 0.883 42.872 1.00 83.44 200 VAL A C 1
ATOM 1493 O O . VAL A 1 200 ? -17.172 1.512 43.232 1.00 83.44 200 VAL A O 1
ATOM 1496 N N . GLN A 1 201 ? -18.931 0.201 43.729 1.00 87.38 201 GLN A N 1
ATOM 1497 C CA . GLN A 1 201 ? -18.494 -0.062 45.096 1.00 87.38 201 GLN A CA 1
ATOM 1498 C C . GLN A 1 201 ? -17.489 -1.207 45.082 1.00 87.38 201 GLN A C 1
ATOM 1500 O O . GLN A 1 201 ? 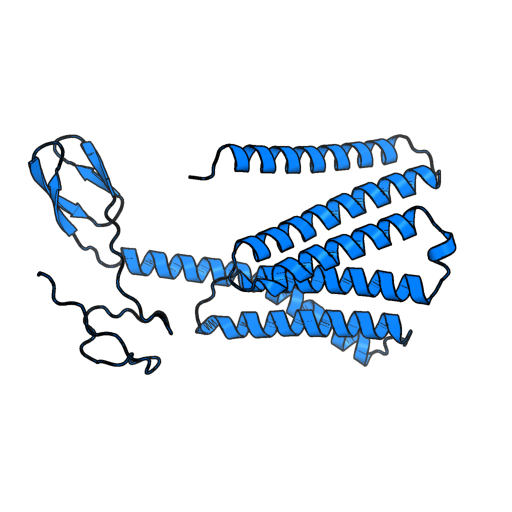-17.795 -2.307 44.628 1.00 87.38 201 GLN A O 1
ATOM 1505 N N . LEU A 1 202 ? -16.281 -0.940 45.569 1.00 88.81 202 LEU A N 1
ATOM 1506 C CA . LEU A 1 202 ? -15.223 -1.937 45.649 1.00 88.81 202 LEU A CA 1
ATOM 1507 C C . LEU A 1 202 ? -14.440 -1.798 46.950 1.00 88.81 202 LEU A C 1
ATOM 1509 O O . LEU A 1 202 ? -14.218 -0.701 47.471 1.00 88.81 202 LEU A O 1
ATOM 1513 N N . THR A 1 203 ? -13.978 -2.934 47.454 1.00 91.94 203 THR A N 1
ATOM 1514 C CA . THR A 1 203 ? -13.101 -2.997 48.619 1.00 91.94 203 THR A CA 1
ATOM 1515 C C . THR A 1 203 ? -11.657 -2.952 48.145 1.00 91.94 203 THR A C 1
ATOM 1517 O O . THR A 1 203 ? -11.245 -3.755 47.310 1.00 91.94 203 THR A O 1
ATOM 1520 N N . CYS A 1 204 ? -10.868 -2.000 48.651 1.00 90.69 204 CYS A N 1
ATOM 1521 C CA . CYS A 1 204 ? -9.465 -1.895 48.259 1.00 90.69 204 CYS A CA 1
ATOM 1522 C C . CYS A 1 204 ? -8.694 -3.165 48.675 1.00 90.69 204 CYS A C 1
ATOM 1524 O O . CYS A 1 204 ? -8.624 -3.444 49.873 1.00 90.69 204 CYS A O 1
ATOM 1526 N N . PRO A 1 205 ? -8.031 -3.888 47.751 1.00 90.50 205 PRO A N 1
ATOM 1527 C CA . PRO A 1 205 ? -7.332 -5.138 48.071 1.00 90.50 205 PRO A CA 1
ATOM 1528 C C . PRO A 1 205 ? -6.105 -4.928 48.965 1.00 90.50 205 PRO A C 1
ATOM 1530 O O . PRO A 1 205 ? -5.603 -5.871 49.564 1.00 90.50 205 PRO A O 1
ATOM 1533 N N . ARG A 1 206 ? -5.605 -3.689 49.061 1.00 91.00 206 ARG A N 1
ATOM 1534 C CA . ARG A 1 206 ? -4.419 -3.362 49.860 1.00 91.00 206 ARG A CA 1
ATOM 1535 C C . ARG A 1 206 ? -4.741 -2.950 51.293 1.00 91.00 206 ARG A C 1
ATOM 1537 O O . ARG A 1 206 ? -3.990 -3.294 52.192 1.00 91.00 206 ARG A O 1
ATOM 1544 N N . CYS A 1 207 ? -5.794 -2.159 51.502 1.00 93.00 207 CYS A N 1
ATOM 1545 C CA . CYS A 1 207 ? -6.124 -1.614 52.826 1.00 93.00 207 CYS A CA 1
ATOM 1546 C C . CYS A 1 207 ? -7.490 -2.053 53.363 1.00 93.00 207 CYS A C 1
ATOM 1548 O O . CYS A 1 207 ? -7.865 -1.630 54.449 1.00 93.00 207 CYS A O 1
ATOM 1550 N N . GLY A 1 208 ? -8.259 -2.838 52.605 1.00 92.06 208 GLY A N 1
ATOM 1551 C CA . GLY A 1 208 ? -9.572 -3.338 53.017 1.00 92.06 208 GLY A CA 1
ATOM 1552 C C . GLY A 1 208 ? -10.673 -2.277 53.106 1.00 92.06 208 GLY A C 1
ATOM 1553 O O . GLY A 1 208 ? -11.793 -2.598 53.486 1.00 92.06 208 GLY A O 1
ATOM 1554 N N . ARG A 1 209 ? -10.395 -1.012 52.766 1.00 90.44 209 ARG A N 1
ATOM 1555 C CA . ARG A 1 209 ? -11.381 0.067 52.892 1.00 90.44 209 ARG A CA 1
ATOM 1556 C C . ARG A 1 209 ? -12.430 -0.027 51.772 1.00 90.44 209 ARG A C 1
ATOM 1558 O O . ARG A 1 209 ? -12.028 -0.025 50.601 1.00 90.44 209 ARG A O 1
ATOM 1565 N N . PRO A 1 210 ? -13.735 -0.078 52.096 1.00 92.06 210 PRO A N 1
ATOM 1566 C CA . PRO A 1 210 ? -14.791 0.045 51.100 1.00 92.06 210 PRO A CA 1
ATOM 1567 C C . PRO A 1 210 ? -14.827 1.484 50.583 1.00 92.06 210 PRO A C 1
ATOM 1569 O O . PRO A 1 210 ? -14.725 2.441 51.354 1.00 92.06 210 PRO A O 1
ATOM 1572 N N . GLN A 1 211 ? -14.916 1.639 49.268 1.00 90.06 211 GLN A N 1
ATOM 1573 C CA . GLN A 1 211 ? -14.970 2.943 48.617 1.00 90.06 211 GLN A CA 1
ATOM 1574 C C . GLN A 1 211 ? -15.770 2.863 47.321 1.00 90.06 211 GLN A C 1
ATOM 1576 O O . GLN A 1 211 ? -15.769 1.843 46.629 1.00 90.06 211 GLN A O 1
ATOM 1581 N N . GLN A 1 212 ? -16.429 3.968 46.992 1.00 89.06 212 GLN A N 1
ATOM 1582 C CA . GLN A 1 212 ? -17.105 4.135 45.719 1.00 89.06 212 GLN A CA 1
ATOM 1583 C C . GLN A 1 212 ? -16.151 4.838 44.758 1.00 89.06 212 GLN A C 1
ATOM 1585 O O . GLN A 1 212 ? -15.627 5.911 45.060 1.00 89.06 212 GLN A O 1
ATOM 1590 N N . VAL A 1 213 ? -15.870 4.194 43.631 1.00 86.88 213 VAL A N 1
ATOM 1591 C CA . VAL A 1 213 ? -14.829 4.630 42.705 1.00 86.88 213 VAL A CA 1
ATOM 1592 C C . VAL A 1 213 ? -15.427 4.763 41.311 1.00 86.88 213 VAL A C 1
ATOM 1594 O O . VAL A 1 213 ? -16.136 3.868 40.853 1.00 86.88 213 VAL A O 1
ATOM 1597 N N . ALA A 1 214 ? -15.162 5.887 40.645 1.00 80.81 214 ALA A N 1
ATOM 1598 C CA . ALA A 1 214 ? -15.598 6.102 39.270 1.00 80.81 214 ALA A CA 1
ATOM 1599 C C . ALA A 1 214 ? -14.894 5.125 38.314 1.00 80.81 214 ALA A C 1
ATOM 1601 O O . ALA A 1 214 ? -13.713 4.811 38.492 1.00 80.81 214 ALA A O 1
ATOM 1602 N N . VAL A 1 215 ? -15.621 4.660 37.297 1.00 78.62 215 VAL A N 1
ATOM 1603 C CA . VAL A 1 215 ? -15.058 3.853 36.206 1.00 78.62 215 VAL A CA 1
ATOM 1604 C C . VAL A 1 215 ? -13.955 4.635 35.484 1.00 78.62 215 VAL A C 1
ATOM 1606 O O . VAL A 1 215 ? -14.035 5.851 35.315 1.00 78.62 215 VAL A O 1
ATOM 1609 N N . GLY A 1 216 ? -12.889 3.939 35.085 1.00 79.56 216 GLY A N 1
ATOM 1610 C CA . GLY A 1 216 ? -11.670 4.534 34.547 1.00 79.56 216 GLY A CA 1
ATOM 1611 C C . GLY A 1 216 ? -10.506 4.502 35.538 1.00 79.56 216 GLY A C 1
ATOM 1612 O O . GLY A 1 216 ? -10.262 3.496 36.202 1.00 79.56 216 GLY A O 1
ATOM 1613 N N . GLY A 1 217 ? -9.714 5.576 35.570 1.00 79.12 217 GLY A N 1
ATOM 1614 C CA . GLY A 1 217 ? -8.532 5.681 36.425 1.00 79.12 217 GLY A CA 1
ATOM 1615 C C . GLY A 1 217 ? -8.851 6.369 37.746 1.00 79.12 217 GLY A C 1
ATOM 1616 O O . GLY A 1 217 ? -9.217 7.540 37.756 1.00 79.12 217 GLY A O 1
ATOM 1617 N N . ALA A 1 218 ? -8.643 5.672 38.857 1.00 83.62 218 ALA A N 1
ATOM 1618 C CA . ALA A 1 218 ? -8.893 6.205 40.185 1.00 83.62 218 ALA A CA 1
ATOM 1619 C C . ALA A 1 218 ? -7.813 5.802 41.192 1.00 83.62 218 ALA A C 1
ATOM 1621 O O . ALA A 1 218 ? -6.937 4.981 40.918 1.00 83.62 218 ALA A O 1
ATOM 1622 N N . ARG A 1 219 ? -7.851 6.408 42.379 1.00 88.19 219 ARG A N 1
ATOM 1623 C CA . ARG A 1 219 ? -6.925 6.108 43.474 1.00 88.19 219 ARG A CA 1
ATOM 1624 C C . ARG A 1 219 ? -7.695 5.801 44.740 1.00 88.19 219 ARG A C 1
ATOM 1626 O O . ARG A 1 219 ? -8.715 6.424 45.016 1.00 88.19 219 ARG A O 1
ATOM 1633 N N . CYS A 1 220 ? -7.181 4.863 45.526 1.00 88.75 220 CYS A N 1
ATOM 1634 C CA . CYS A 1 220 ? -7.751 4.584 46.830 1.00 88.75 220 CYS A CA 1
ATOM 1635 C C . CYS A 1 220 ? -7.565 5.779 47.772 1.00 88.75 220 CYS A C 1
ATOM 1637 O O . CYS A 1 220 ? -6.430 6.196 48.002 1.00 88.75 220 CYS A O 1
ATOM 1639 N N . GLY A 1 221 ? -8.650 6.266 48.383 1.00 87.56 221 GLY A N 1
ATOM 1640 C CA . GLY A 1 221 ? -8.597 7.379 49.342 1.00 87.56 221 GLY A CA 1
ATOM 1641 C C . GLY A 1 221 ? -7.862 7.058 50.652 1.00 87.56 221 GLY A C 1
ATOM 1642 O O . GLY A 1 221 ? -7.525 7.966 51.401 1.00 87.56 221 GLY A O 1
ATOM 1643 N N . GLY A 1 222 ? -7.607 5.776 50.945 1.00 89.44 222 GLY A N 1
ATOM 1644 C CA . GLY A 1 222 ? -6.867 5.348 52.137 1.00 89.44 222 GLY A CA 1
ATOM 1645 C C . GLY A 1 222 ? -5.366 5.161 51.906 1.00 89.44 222 GLY A C 1
ATOM 1646 O O . GLY A 1 222 ? -4.557 5.722 52.631 1.00 89.44 222 GLY A O 1
ATOM 1647 N N . CYS A 1 223 ? -4.986 4.346 50.917 1.00 91.94 223 CYS A N 1
ATOM 1648 C CA . CYS A 1 223 ? -3.591 3.928 50.711 1.00 91.94 223 CYS A CA 1
ATOM 1649 C C . CYS A 1 223 ? -2.964 4.431 49.401 1.00 91.94 223 CYS A C 1
ATOM 1651 O O . CYS A 1 223 ? -1.838 4.051 49.079 1.00 91.94 223 CYS A O 1
ATOM 1653 N N . GLY A 1 224 ? -3.698 5.218 48.606 1.00 89.06 224 GLY A N 1
ATOM 1654 C CA . GLY A 1 224 ? -3.212 5.780 47.344 1.00 89.06 224 GLY A CA 1
ATOM 1655 C C . GLY A 1 224 ? -3.016 4.772 46.206 1.00 89.06 224 GLY A C 1
ATOM 1656 O O . GLY A 1 224 ? -2.482 5.146 45.164 1.00 89.06 224 GLY A O 1
ATOM 1657 N N . LEU A 1 225 ? -3.437 3.509 46.371 1.00 90.19 225 LEU A N 1
ATOM 1658 C CA . LEU A 1 225 ? -3.340 2.487 45.324 1.00 90.19 225 LEU A CA 1
ATOM 1659 C C . LEU A 1 225 ? -4.060 2.959 44.053 1.00 90.19 225 LEU A C 1
ATOM 1661 O O . LEU A 1 225 ? -5.235 3.316 44.120 1.00 90.19 225 L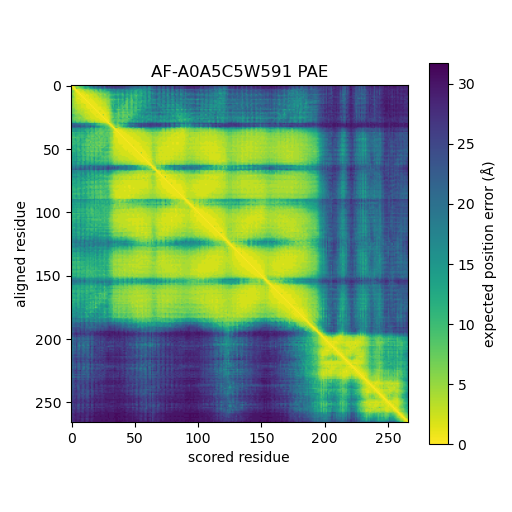EU A O 1
ATOM 1665 N N . GLY A 1 226 ? -3.364 2.947 42.914 1.00 87.50 226 GLY A N 1
ATOM 1666 C CA . GLY A 1 226 ? -3.963 3.209 41.608 1.00 87.50 226 GLY A CA 1
ATOM 1667 C C . GLY A 1 226 ? -4.835 2.035 41.173 1.00 87.50 226 GLY A C 1
ATOM 1668 O O . GLY A 1 226 ? -4.369 0.900 41.134 1.00 87.50 226 GLY A O 1
ATOM 1669 N N . ILE A 1 227 ? -6.094 2.312 40.862 1.00 85.19 227 ILE A N 1
ATOM 1670 C CA . ILE A 1 227 ? -7.100 1.333 40.460 1.00 85.19 227 ILE A CA 1
ATOM 1671 C C . ILE A 1 227 ? -7.588 1.751 39.074 1.00 85.19 227 ILE A C 1
ATOM 1673 O O . ILE A 1 227 ? -7.986 2.898 38.877 1.00 85.19 227 ILE A O 1
ATOM 1677 N N . LYS A 1 228 ? -7.523 0.834 38.106 1.00 86.38 228 LYS A N 1
ATOM 1678 C CA . LYS A 1 228 ? -8.056 1.037 36.758 1.00 86.38 228 LYS A CA 1
ATOM 1679 C C . LYS A 1 228 ? -9.229 0.087 36.563 1.00 86.38 228 LYS A C 1
ATOM 1681 O O . LYS A 1 228 ? -9.033 -1.123 36.604 1.00 86.38 228 LYS A O 1
ATOM 1686 N N . ILE A 1 229 ? -10.421 0.640 36.395 1.00 80.75 229 ILE A N 1
ATOM 1687 C CA . ILE A 1 229 ? -11.664 -0.110 36.215 1.00 80.75 229 ILE A CA 1
ATOM 1688 C C . ILE A 1 229 ? -12.077 0.070 34.758 1.00 80.75 229 ILE A C 1
ATOM 1690 O O . ILE A 1 229 ? -12.385 1.185 34.342 1.00 80.75 229 ILE A O 1
ATOM 1694 N N . GLU A 1 230 ? -12.047 -1.011 33.986 1.00 75.44 230 GLU A N 1
ATOM 1695 C CA . GLU A 1 230 ? -12.556 -1.058 32.615 1.00 75.44 230 GLU A CA 1
ATOM 1696 C C . GLU A 1 230 ? -13.780 -1.973 32.603 1.00 75.44 230 GLU A C 1
ATOM 1698 O O . GLU A 1 230 ? -13.711 -3.100 33.091 1.00 75.44 230 GLU A O 1
ATOM 1703 N N . ILE A 1 231 ? -14.904 -1.466 32.098 1.00 74.31 231 ILE A N 1
ATOM 1704 C CA . ILE A 1 231 ? -16.125 -2.246 31.901 1.00 74.31 231 ILE A CA 1
ATOM 1705 C C . ILE A 1 231 ? -16.199 -2.563 30.415 1.00 74.31 231 ILE A C 1
ATOM 1707 O O . ILE A 1 231 ? -16.260 -1.656 29.585 1.00 74.31 231 ILE A O 1
ATOM 1711 N N . GLU A 1 232 ? -16.145 -3.847 30.082 1.00 68.25 232 GLU A N 1
ATOM 1712 C CA . GLU A 1 232 ? -16.343 -4.325 28.720 1.00 68.25 232 GLU A CA 1
ATOM 1713 C C . GLU A 1 232 ? -17.790 -4.800 28.592 1.00 68.25 232 GLU A C 1
ATOM 1715 O O . GLU A 1 232 ? -18.175 -5.821 29.158 1.00 68.25 232 GLU A O 1
ATOM 1720 N N . GLU A 1 233 ? -18.611 -4.016 27.897 1.00 72.12 233 GLU A N 1
ATOM 1721 C CA . GLU A 1 233 ? -19.977 -4.420 27.576 1.00 72.12 233 GLU A CA 1
ATOM 1722 C C . GLU A 1 233 ? -19.968 -5.436 26.434 1.00 72.12 233 GLU A C 1
ATOM 1724 O O . GLU A 1 233 ? -19.216 -5.316 25.458 1.00 72.12 233 GLU A O 1
ATOM 1729 N N . GLU A 1 234 ? -20.838 -6.434 26.530 1.00 71.81 234 GLU A N 1
ATOM 1730 C CA . GLU A 1 234 ? -21.058 -7.393 25.458 1.00 71.81 234 GLU A CA 1
ATOM 1731 C C . GLU A 1 234 ? -21.749 -6.709 24.270 1.00 71.81 234 GLU A C 1
ATOM 1733 O O . GLU A 1 234 ? -22.797 -6.075 24.389 1.00 71.81 234 GLU A O 1
ATOM 1738 N N . HIS A 1 235 ? -21.120 -6.808 23.100 1.00 78.25 235 HIS A N 1
ATOM 1739 C CA . HIS A 1 235 ? -21.623 -6.246 21.851 1.00 78.25 235 HIS A CA 1
ATOM 1740 C C . HIS A 1 235 ? -21.943 -7.371 20.872 1.00 78.25 235 HIS A C 1
ATOM 1742 O O . HIS A 1 235 ? -21.268 -8.402 20.847 1.00 78.25 235 HIS A O 1
ATOM 1748 N N . CYS A 1 236 ? -22.933 -7.151 20.008 1.00 74.69 236 CYS A N 1
ATOM 1749 C CA . CYS A 1 236 ? -23.267 -8.094 18.952 1.00 74.69 236 CYS A CA 1
ATOM 1750 C C . CYS A 1 236 ? -22.029 -8.350 18.067 1.00 74.69 236 CYS A C 1
ATOM 1752 O O . CYS A 1 236 ? -21.500 -7.395 17.487 1.00 74.69 236 CYS A O 1
ATOM 1754 N N . PRO A 1 237 ? -21.589 -9.609 17.883 1.00 69.38 237 PRO A N 1
ATOM 1755 C CA . PRO A 1 237 ? -20.392 -9.920 17.100 1.00 69.38 237 PRO A CA 1
ATOM 1756 C C . PRO A 1 237 ? -20.538 -9.560 15.613 1.00 69.38 237 PRO A C 1
ATOM 1758 O O . PRO A 1 237 ? -19.538 -9.352 14.930 1.00 69.38 237 PRO A O 1
ATOM 1761 N N . SER A 1 238 ? -21.773 -9.456 15.108 1.00 71.44 238 SER A N 1
ATOM 1762 C CA . SER A 1 238 ? -22.054 -9.172 13.696 1.00 71.44 238 SER A CA 1
ATOM 1763 C C . SER A 1 238 ? -22.219 -7.685 13.363 1.00 71.44 238 SER A C 1
ATOM 1765 O O . SER A 1 238 ? -21.928 -7.287 12.233 1.00 71.44 238 SER A O 1
ATOM 1767 N N . CYS A 1 239 ? -22.709 -6.852 14.288 1.00 70.88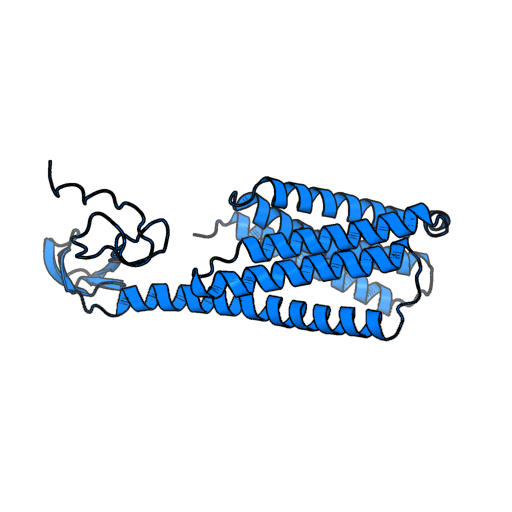 239 CYS A N 1
ATOM 1768 C CA . CYS A 1 239 ? -22.977 -5.430 14.010 1.00 70.88 239 CYS A CA 1
ATOM 1769 C C . CYS A 1 239 ? -22.402 -4.447 15.038 1.00 70.88 239 CYS A C 1
ATOM 1771 O O . CYS A 1 239 ? -22.377 -3.247 14.770 1.00 70.88 239 CYS A O 1
ATOM 1773 N N . GLY A 1 240 ? -21.925 -4.926 16.189 1.00 69.62 240 GLY A N 1
ATOM 1774 C CA . GLY A 1 240 ? -21.423 -4.073 17.261 1.00 69.62 240 GLY A CA 1
ATOM 1775 C C . GLY A 1 240 ? -22.512 -3.278 17.988 1.00 69.62 240 GLY A C 1
ATOM 1776 O O . GLY A 1 240 ? -22.199 -2.238 18.556 1.00 69.62 240 GLY A O 1
ATOM 1777 N N . TYR A 1 241 ? -23.774 -3.720 17.947 1.00 75.31 241 TYR A N 1
ATOM 1778 C CA . TYR A 1 241 ? -24.845 -3.158 18.775 1.00 75.31 241 TYR A CA 1
ATOM 1779 C C . TYR A 1 241 ? -24.637 -3.559 20.247 1.00 75.31 241 TYR A C 1
ATOM 1781 O O . TYR A 1 241 ? -24.337 -4.735 20.485 1.00 75.31 241 TYR A O 1
ATOM 1789 N N . PRO A 1 242 ? -24.765 -2.635 21.217 1.00 76.75 242 PRO A N 1
ATOM 1790 C CA . PRO A 1 242 ? -24.639 -2.959 22.636 1.00 76.75 242 PRO A CA 1
ATOM 1791 C C . PRO A 1 242 ? -25.756 -3.920 23.050 1.00 76.75 242 PRO A C 1
ATOM 1793 O O . PRO A 1 242 ? -26.931 -3.663 22.805 1.00 76.75 242 PRO A O 1
ATOM 1796 N N . LEU A 1 243 ? -25.394 -5.050 23.654 1.00 77.00 243 LEU A N 1
ATOM 1797 C CA . LEU A 1 243 ? -26.355 -6.064 24.106 1.00 77.00 243 LEU A CA 1
ATOM 1798 C C . LEU A 1 243 ? -26.843 -5.809 25.536 1.00 77.00 243 LEU A C 1
ATOM 1800 O O . LEU A 1 243 ? -27.633 -6.584 26.074 1.00 77.00 243 LEU A O 1
ATOM 1804 N N . TYR A 1 244 ? -26.384 -4.720 26.153 1.00 72.06 244 TYR A N 1
ATOM 1805 C CA . TYR A 1 244 ? -26.755 -4.338 27.505 1.00 72.06 244 TYR A CA 1
ATOM 1806 C C . TYR A 1 244 ? -28.279 -4.176 27.636 1.00 72.06 244 TYR A C 1
ATOM 1808 O O . TYR A 1 244 ? -28.899 -3.411 26.901 1.00 72.06 244 TYR A O 1
ATOM 1816 N N . GLN A 1 245 ? -28.873 -4.922 28.575 1.00 67.31 245 GLN A N 1
ATOM 1817 C CA . GLN A 1 245 ? -30.322 -4.994 28.835 1.00 67.31 245 GLN A CA 1
ATOM 1818 C C . GLN A 1 245 ? -31.189 -5.483 27.657 1.00 67.31 245 GLN A C 1
ATOM 1820 O O . GLN A 1 245 ? -32.410 -5.314 27.681 1.00 67.31 245 GLN A O 1
ATOM 1825 N N . LEU A 1 246 ? -30.604 -6.129 26.642 1.00 71.81 246 LEU A N 1
ATOM 1826 C CA . LEU A 1 246 ? -31.385 -6.682 25.541 1.00 71.81 246 LEU A CA 1
ATOM 1827 C C . LEU A 1 246 ? -32.140 -7.943 25.993 1.00 71.81 246 LEU A C 1
ATOM 1829 O O . LEU A 1 246 ? -31.538 -8.948 26.362 1.00 71.81 246 LEU A O 1
ATOM 1833 N N . THR A 1 247 ? -33.471 -7.906 25.941 1.00 71.38 247 THR A N 1
ATOM 1834 C CA . THR A 1 247 ? -34.338 -9.051 26.276 1.00 71.38 247 THR A CA 1
ATOM 1835 C C . THR A 1 247 ? -34.631 -9.965 25.082 1.00 71.38 247 THR A C 1
ATOM 1837 O O . THR A 1 247 ? -35.185 -11.049 25.263 1.00 71.38 247 THR A O 1
ATOM 1840 N N . SER A 1 248 ? -34.271 -9.564 23.858 1.00 76.50 248 SER A N 1
ATOM 1841 C CA . SER A 1 248 ? -34.523 -10.335 22.638 1.00 76.50 248 SER A CA 1
ATOM 1842 C C . SER A 1 248 ? -33.388 -11.311 22.305 1.00 76.50 248 SER A C 1
ATOM 1844 O O . SER A 1 248 ? -32.209 -10.981 22.399 1.00 76.50 248 SER A O 1
ATOM 1846 N N . ALA A 1 249 ? -33.743 -12.504 21.814 1.00 81.12 249 ALA A N 1
ATOM 1847 C CA . ALA A 1 249 ? -32.788 -13.523 21.347 1.00 81.12 249 ALA A CA 1
ATOM 1848 C C . ALA A 1 249 ? -32.114 -13.180 20.000 1.00 81.12 249 ALA A C 1
ATOM 1850 O O . ALA A 1 249 ? -31.242 -13.908 19.523 1.00 81.12 249 ALA A O 1
ATOM 1851 N N . ALA A 1 250 ? -32.524 -12.080 19.369 1.00 82.50 250 ALA A N 1
ATOM 1852 C CA . ALA A 1 250 ? -31.974 -11.581 18.120 1.00 82.50 250 ALA A CA 1
ATOM 1853 C C . ALA A 1 250 ? -31.634 -10.098 18.253 1.00 82.50 250 ALA A C 1
ATOM 1855 O O . ALA A 1 250 ? -32.318 -9.346 18.954 1.00 82.50 250 ALA A O 1
ATOM 1856 N N . CYS A 1 251 ? -30.570 -9.682 17.571 1.00 79.50 251 CYS A N 1
ATOM 1857 C CA . CYS A 1 251 ? -30.159 -8.288 17.547 1.00 79.50 251 CYS A CA 1
ATOM 1858 C C . CYS A 1 251 ? -31.188 -7.439 16.776 1.00 79.50 251 CYS A C 1
ATOM 1860 O O . CYS A 1 251 ? -31.482 -7.779 15.628 1.00 79.50 251 CYS A O 1
ATOM 1862 N N . PRO A 1 252 ? -31.683 -6.319 17.334 1.00 76.69 252 PRO A N 1
ATOM 1863 C CA . PRO A 1 252 ? -32.674 -5.472 16.665 1.00 76.69 252 PRO A CA 1
ATOM 1864 C C . PRO A 1 252 ? -32.134 -4.805 15.392 1.00 76.69 252 PRO A C 1
ATOM 1866 O O . PRO A 1 252 ? -32.896 -4.531 14.474 1.00 76.69 252 PRO A O 1
ATOM 1869 N N . GLU A 1 253 ? -30.821 -4.583 15.313 1.00 78.75 253 GLU A N 1
ATOM 1870 C CA . GLU A 1 253 ? -30.181 -3.949 14.154 1.00 78.75 253 GLU A CA 1
ATOM 1871 C C . GLU A 1 253 ? -29.888 -4.923 13.011 1.00 78.75 253 GLU A C 1
ATOM 1873 O O . GLU A 1 253 ? -29.960 -4.563 11.839 1.00 78.75 253 GLU A O 1
ATOM 1878 N N . CYS A 1 254 ? -29.476 -6.155 13.324 1.00 78.19 254 CYS A N 1
ATOM 1879 C CA . CYS A 1 254 ? -28.932 -7.063 12.309 1.00 78.19 254 CYS A CA 1
ATOM 1880 C C . CYS A 1 254 ? -29.598 -8.436 12.243 1.00 78.19 254 CYS A C 1
ATOM 1882 O O . CYS A 1 254 ? -29.221 -9.236 11.391 1.00 78.19 254 CYS A O 1
ATOM 1884 N N . GLY A 1 255 ? -30.540 -8.733 13.139 1.00 81.50 255 GLY A N 1
ATOM 1885 C CA . GLY A 1 255 ? -31.230 -10.021 13.205 1.00 81.50 255 GLY A CA 1
ATOM 1886 C C .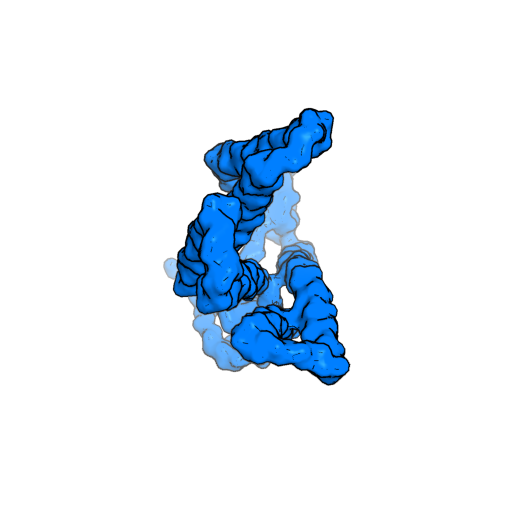 GLY A 1 255 ? -30.342 -11.206 13.594 1.00 81.50 255 GLY A C 1
ATOM 1887 O O . GLY A 1 255 ? -30.825 -12.334 13.623 1.00 81.50 255 GLY A O 1
ATOM 1888 N N . ALA A 1 256 ? -29.056 -10.985 13.896 1.00 80.56 256 ALA A N 1
ATOM 1889 C CA . ALA A 1 256 ? -28.155 -12.061 14.285 1.00 80.56 256 ALA A CA 1
ATOM 1890 C C . ALA A 1 256 ? -28.620 -12.698 15.607 1.00 80.56 256 ALA A C 1
ATOM 1892 O O . ALA A 1 256 ? -28.984 -11.956 16.529 1.00 80.56 256 ALA A O 1
ATOM 1893 N N . PRO A 1 257 ? -28.587 -14.039 15.720 1.00 81.25 257 PRO A N 1
ATOM 1894 C CA . PRO A 1 257 ? -28.921 -14.726 16.958 1.00 81.25 257 PRO A CA 1
ATOM 1895 C C . PRO A 1 257 ? -27.880 -14.385 18.025 1.00 81.25 257 PRO A C 1
ATOM 1897 O O . PRO A 1 257 ? -26.673 -14.494 17.798 1.00 81.25 257 PRO A O 1
ATOM 1900 N N . ILE A 1 258 ? -28.354 -13.954 19.188 1.00 79.88 258 ILE A N 1
ATOM 1901 C CA . ILE A 1 258 ? -27.519 -13.640 20.343 1.00 79.88 258 ILE A CA 1
ATOM 1902 C C . ILE A 1 258 ? -27.633 -14.820 21.302 1.00 79.88 258 ILE A C 1
ATOM 1904 O O . ILE A 1 258 ? -28.736 -15.226 21.667 1.00 79.88 258 ILE A O 1
ATOM 1908 N N . ALA A 1 259 ? -26.494 -15.397 21.687 1.00 71.00 259 ALA A N 1
ATOM 1909 C CA . ALA A 1 259 ? -26.484 -16.412 22.730 1.00 71.00 259 ALA A CA 1
ATOM 1910 C C . ALA A 1 259 ? -27.027 -15.779 24.025 1.00 71.00 259 ALA A C 1
ATOM 1912 O O . ALA A 1 259 ? -26.553 -14.702 24.391 1.00 71.00 259 ALA A O 1
ATOM 1913 N N . PRO A 1 260 ? -28.014 -16.393 24.700 1.00 63.91 260 PRO A N 1
ATOM 1914 C CA . PRO A 1 260 ? -28.563 -15.828 25.924 1.00 63.91 260 PRO A CA 1
ATOM 1915 C C . PRO A 1 260 ? -27.446 -15.643 26.964 1.00 63.91 260 PRO A C 1
ATOM 1917 O O . PRO A 1 260 ? -26.528 -16.476 27.015 1.00 63.91 260 PRO A O 1
ATOM 1920 N N . PRO A 1 261 ? -27.502 -14.575 27.782 1.00 59.44 261 PRO A N 1
ATOM 1921 C CA . PRO A 1 261 ? -26.483 -14.315 28.788 1.00 59.44 261 PRO A CA 1
ATOM 1922 C C . PRO A 1 261 ? -26.345 -15.542 29.690 1.00 59.44 261 PRO A C 1
ATOM 1924 O O . PRO A 1 261 ? -27.341 -16.097 30.167 1.00 59.44 261 PRO A O 1
ATOM 1927 N N . ARG A 1 262 ? -25.105 -16.005 29.900 1.00 54.88 262 ARG A N 1
ATOM 1928 C CA . ARG A 1 262 ? -24.837 -17.089 30.854 1.00 54.88 262 ARG A CA 1
ATOM 1929 C C . ARG A 1 262 ? -25.390 -16.661 32.217 1.00 54.88 262 ARG A C 1
ATOM 1931 O O . ARG A 1 262 ? -25.094 -15.542 32.637 1.00 54.88 262 ARG A O 1
ATOM 1938 N N . PRO A 1 263 ? -26.155 -17.517 32.917 1.00 52.78 263 PRO A N 1
ATOM 1939 C CA . PRO A 1 263 ? -26.621 -17.185 34.253 1.00 52.78 263 PRO A CA 1
ATOM 1940 C C . PRO A 1 263 ? -25.414 -16.860 35.137 1.00 52.78 263 PRO A C 1
ATOM 1942 O O . PRO A 1 263 ? -24.425 -17.597 35.162 1.00 52.78 263 PRO A O 1
ATOM 1945 N N . ALA A 1 264 ? -25.480 -15.716 35.813 1.00 46.75 264 ALA A N 1
ATOM 1946 C CA . ALA A 1 264 ? -24.445 -15.271 36.728 1.00 46.75 264 ALA A CA 1
ATOM 1947 C C . ALA A 1 264 ? -24.426 -16.197 37.956 1.00 46.75 264 ALA A C 1
ATOM 1949 O O . ALA A 1 264 ? -25.201 -16.008 38.887 1.00 46.75 264 ALA A O 1
ATOM 1950 N N . GLY A 1 265 ? -23.547 -17.201 37.941 1.00 48.28 265 GLY A N 1
ATOM 1951 C CA . GLY A 1 265 ? -23.232 -18.035 39.101 1.00 48.28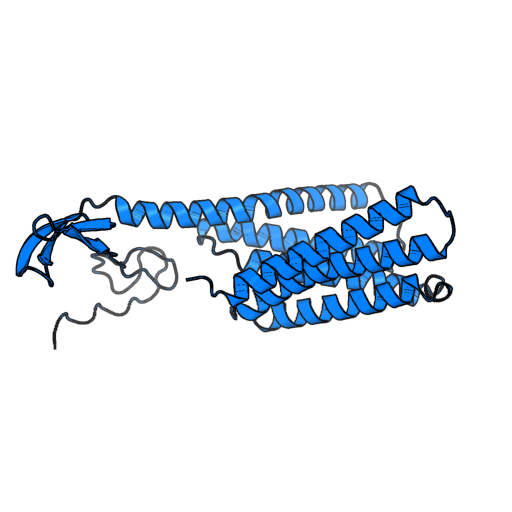 265 GLY A CA 1
ATOM 1952 C C . GLY A 1 265 ? -23.722 -19.481 39.015 1.00 48.28 265 GLY A C 1
ATOM 1953 O O . GLY A 1 265 ? -24.848 -19.789 39.398 1.00 48.28 265 GLY A O 1
ATOM 1954 N N . THR A 1 266 ? -22.811 -20.363 38.605 1.00 36.75 266 THR A N 1
ATOM 1955 C CA . THR A 1 266 ? -22.628 -21.712 39.169 1.00 36.75 266 THR A CA 1
ATOM 1956 C C . THR A 1 266 ? -21.143 -21.917 39.394 1.00 36.75 266 THR A C 1
ATOM 1958 O O . THR A 1 266 ? -20.398 -21.618 38.429 1.00 36.75 266 THR A O 1
#

Solvent-accessible surface area (backbone atoms only — not comparable to full-atom values): 15041 Å² total; per-residue (Å²): 131,85,52,72,67,59,56,50,53,51,50,51,52,52,48,52,52,51,51,52,50,51,52,48,52,50,56,67,70,71,66,64,94,45,74,66,56,55,39,53,47,51,49,54,51,48,52,52,53,42,49,56,50,32,50,48,8,45,56,30,31,72,64,58,80,51,48,67,56,14,52,49,17,34,51,33,30,52,51,28,45,53,49,50,53,46,46,64,74,39,60,76,49,61,76,35,63,71,52,42,46,51,44,54,42,33,44,45,50,18,53,45,42,24,51,47,38,53,59,65,68,57,68,54,53,78,89,50,41,57,58,54,51,54,27,46,47,29,43,54,52,43,46,49,53,54,42,46,39,60,71,65,69,49,80,70,48,76,67,53,48,50,52,52,52,53,34,51,50,50,26,56,53,33,66,58,45,50,62,51,50,27,51,50,48,53,48,54,59,54,48,68,67,60,72,60,88,49,61,48,79,46,62,38,93,87,75,65,49,76,44,77,41,58,67,35,81,41,61,40,92,84,78,60,50,79,43,76,46,82,85,84,77,62,50,40,93,89,76,62,49,76,48,77,90,61,88,61,62,42,40,93,89,72,62,48,78,46,81,76,80,77,77,90,81,130

Secondary structure (DSSP, 8-state):
---HHHHHHHHHHHHHHHHHHHHHHHHHHH----HHHHHHHHHHHHHHHHHHHHHHHHHHHHT-TTHHHHHHHHHHHHHHHHHHHHHHH-GGGTT-HHHHHHHHHHHHHHHHHHHHHHHHH----HHHHHHHHHHHHHHHHHHHHHHHHHHHT----HHHHHHHHHHHHHHHHHHHHHHHHHHHHHHHHHHHTTSS--EEEEE-TTT--EEEEESEEEE-TTT--EEEE-----B-TTT--B-TT--SSB-TTT-PBPPPPPPS--

Radius of gyration: 26.67 Å; Cα contacts (8 Å, |Δi|>4): 249; chains: 1; bounding box: 65×40×79 Å

pLDDT: mean 81.22, std 11.37, range [36.75, 94.88]